Protein AF-0000000069874637 (afdb_homodimer)

Structure (mmCIF, N/CA/C/O backbone):
data_AF-0000000069874637-model_v1
#
loop_
_entity.id
_entity.type
_entity.pdbx_description
1 polymer Lipopolysaccharide-assembly
#
loop_
_atom_site.group_PDB
_atom_site.id
_atom_site.type_symbol
_atom_site.label_atom_id
_atom_site.label_alt_id
_atom_site.label_comp_id
_atom_site.label_asym_id
_atom_site.label_entity_id
_atom_site.label_seq_id
_atom_site.pdbx_PDB_ins_code
_atom_site.Cartn_x
_atom_site.Cartn_y
_atom_site.Cartn_z
_atom_site.occupancy
_atom_site.B_iso_or_equiv
_atom_site.auth_seq_id
_atom_site.auth_comp_id
_atom_site.auth_asym_id
_atom_site.auth_atom_id
_atom_site.pdbx_PDB_model_num
ATOM 1 N N . MET A 1 1 ? -56.188 15.922 -47.812 1 29.31 1 MET A N 1
ATOM 2 C CA . MET A 1 1 ? -54.875 15.312 -47.812 1 29.31 1 MET A CA 1
ATOM 3 C C . MET A 1 1 ? -54 15.867 -46.719 1 29.31 1 MET A C 1
ATOM 5 O O . MET A 1 1 ? -52.844 15.453 -46.531 1 29.31 1 MET A O 1
ATOM 9 N N . ASN A 1 2 ? -54.531 17.016 -46.031 1 29.83 2 ASN A N 1
ATOM 10 C CA . ASN A 1 2 ? -53.75 17.859 -45.156 1 29.83 2 ASN A CA 1
ATOM 11 C C . ASN A 1 2 ? -53.625 17.25 -43.75 1 29.83 2 ASN A C 1
ATOM 13 O O . ASN A 1 2 ? -53.156 17.906 -42.812 1 29.83 2 ASN A O 1
ATOM 17 N N . ARG A 1 3 ? -54.469 16.203 -43.375 1 32.03 3 ARG A N 1
ATOM 18 C CA . ARG A 1 3 ? -54.562 15.695 -42 1 32.03 3 ARG A CA 1
ATOM 19 C C . ARG A 1 3 ? -53.312 14.938 -41.594 1 32.03 3 ARG A C 1
ATOM 21 O O . ARG A 1 3 ? -53.219 14.461 -40.469 1 32.03 3 ARG A O 1
ATOM 28 N N . ILE A 1 4 ? -52.594 14.453 -42.594 1 35.81 4 ILE A N 1
ATOM 29 C CA . ILE A 1 4 ? -51.531 13.508 -42.219 1 35.81 4 ILE A CA 1
ATOM 30 C C . ILE A 1 4 ? -50.375 14.258 -41.562 1 35.81 4 ILE A C 1
ATOM 32 O O . ILE A 1 4 ? -49.406 13.648 -41.156 1 35.81 4 ILE A O 1
ATOM 36 N N . ARG A 1 5 ? -50.375 15.617 -41.625 1 36.94 5 ARG A N 1
ATOM 37 C CA . ARG A 1 5 ? -49.125 16.297 -41.219 1 36.94 5 ARG A CA 1
ATOM 38 C C . ARG A 1 5 ? -48.938 16.25 -39.719 1 36.94 5 ARG A C 1
ATOM 40 O O . ARG A 1 5 ? -47.812 16.406 -39.219 1 36.94 5 ARG A O 1
ATOM 47 N N . ASN A 1 6 ? -50.094 16.203 -38.969 1 37.12 6 ASN A N 1
ATOM 48 C CA . ASN A 1 6 ? -49.875 16.594 -37.562 1 37.12 6 ASN A CA 1
ATOM 49 C C . ASN A 1 6 ? -49.375 15.422 -36.719 1 37.12 6 ASN A C 1
ATOM 51 O O . ASN A 1 6 ? -49.25 15.539 -35.5 1 37.12 6 ASN A O 1
ATOM 55 N N . VAL A 1 7 ? -49.375 14.188 -37.25 1 39.09 7 VAL A N 1
ATOM 56 C CA . VAL A 1 7 ? -49.062 13.07 -36.375 1 39.09 7 VAL A CA 1
ATOM 57 C C . VAL A 1 7 ? -47.562 13.055 -36.062 1 39.09 7 VAL A C 1
ATOM 59 O O . VAL A 1 7 ? -47.094 12.336 -35.188 1 39.09 7 VAL A O 1
ATOM 62 N N . PHE A 1 8 ? -46.688 13.594 -37 1 37.44 8 PHE A N 1
ATOM 63 C CA . PHE A 1 8 ? -45.25 13.336 -36.844 1 37.44 8 PHE A CA 1
ATOM 64 C C . PHE A 1 8 ? -44.688 14.203 -35.719 1 37.44 8 PHE A C 1
ATOM 66 O O . PHE A 1 8 ? -43.531 14.031 -35.312 1 37.44 8 PHE A O 1
ATOM 73 N N . LYS A 1 9 ? -45.312 15.305 -35.312 1 39.88 9 LYS A N 1
ATOM 74 C CA . LYS A 1 9 ? -44.625 16.172 -34.375 1 39.88 9 LYS A CA 1
ATOM 75 C C . LYS A 1 9 ? -44.562 15.539 -32.969 1 39.88 9 LYS A C 1
ATOM 77 O O . LYS A 1 9 ? -43.969 16.109 -32.062 1 39.88 9 LYS A O 1
ATOM 82 N N . LEU A 1 10 ? -45.5 14.602 -32.719 1 39.44 10 LEU A N 1
ATOM 83 C CA . LEU A 1 10 ? -45.562 14.211 -31.328 1 39.44 10 LEU A CA 1
ATOM 84 C C . LEU A 1 10 ? -44.406 13.273 -30.969 1 39.44 10 LEU A C 1
ATOM 86 O O . LEU A 1 10 ? -44.125 13.07 -29.797 1 39.44 10 LEU A O 1
ATOM 90 N N . PHE A 1 11 ? -43.781 12.672 -32.031 1 41.12 11 PHE A N 1
ATOM 91 C CA . PHE A 1 11 ? -42.844 11.625 -31.594 1 41.12 11 PHE A CA 1
ATOM 92 C C . PHE A 1 11 ? -41.5 12.219 -31.188 1 41.12 11 PHE A C 1
ATOM 94 O O . PHE A 1 11 ? -40.562 11.484 -30.969 1 41.12 11 PHE A O 1
ATOM 101 N N . LEU A 1 12 ? -41.344 13.562 -31.281 1 38.41 12 LEU A N 1
ATOM 102 C CA . LEU A 1 12 ? -39.938 13.977 -31.125 1 38.41 12 LEU A CA 1
ATOM 103 C C . LEU A 1 12 ? -39.469 13.789 -29.688 1 38.41 12 LEU A C 1
ATOM 105 O O . LEU A 1 12 ? -38.344 13.406 -29.453 1 38.41 12 LEU A O 1
ATOM 109 N N . PRO A 1 13 ? -40.281 14.102 -28.641 1 40.47 13 PRO A N 1
ATOM 110 C CA . PRO A 1 13 ? -39.531 14.414 -27.422 1 40.47 13 PRO A CA 1
ATOM 111 C C . PRO A 1 13 ? -38.969 13.18 -26.75 1 40.47 13 PRO A C 1
ATOM 113 O O . PRO A 1 13 ? -38.281 13.289 -25.719 1 40.47 13 PRO A O 1
ATOM 116 N N . VAL A 1 14 ? -39.406 11.945 -27.109 1 39.94 14 VAL A N 1
ATOM 117 C CA . VAL A 1 14 ? -39.094 10.93 -26.125 1 39.94 14 VAL A CA 1
ATOM 118 C C . VAL A 1 14 ? -37.594 10.57 -26.234 1 39.94 14 VAL A C 1
ATOM 120 O O . VAL A 1 14 ? -37.062 9.914 -25.344 1 39.94 14 VAL A O 1
ATOM 123 N N . PHE A 1 15 ? -36.969 10.82 -27.375 1 39.25 15 PHE A N 1
ATOM 124 C CA . PHE A 1 15 ? -35.656 10.25 -27.5 1 39.25 15 PHE A CA 1
ATOM 125 C C . PHE A 1 15 ? -34.656 10.953 -26.562 1 39.25 15 PHE A C 1
ATOM 127 O O . PHE A 1 15 ? -33.5 10.562 -26.484 1 39.25 15 PHE A O 1
ATOM 134 N N . CYS A 1 16 ? -34.969 12.18 -26.25 1 36.22 16 CYS A N 1
ATOM 135 C CA . CYS A 1 16 ? -33.875 12.836 -25.531 1 36.22 16 CYS A CA 1
ATOM 136 C C . CYS A 1 16 ? -33.594 12.133 -24.203 1 36.22 16 CYS A C 1
ATOM 138 O O . CYS A 1 16 ? -32.75 12.578 -23.422 1 36.22 16 CYS A O 1
ATOM 140 N N . LEU A 1 17 ? -34.5 11.312 -23.766 1 34.88 17 LEU A N 1
ATOM 141 C CA . LEU A 1 17 ? -34.25 10.977 -22.359 1 34.88 17 LEU A CA 1
ATOM 142 C C . LEU A 1 17 ? -33.094 10.023 -22.219 1 34.88 17 LEU A C 1
ATOM 144 O O . LEU A 1 17 ? -32.688 9.68 -21.094 1 34.88 17 LEU A O 1
ATOM 148 N N . LEU A 1 18 ? -32.938 9.141 -23.234 1 33.12 18 LEU A N 1
ATOM 149 C CA . LEU A 1 18 ? -32.062 8.086 -22.766 1 33.12 18 LEU A CA 1
ATOM 150 C C . LEU A 1 18 ? -30.609 8.578 -22.719 1 33.12 18 LEU A C 1
ATOM 152 O O . LEU A 1 18 ? -29.703 7.902 -23.203 1 33.12 18 LEU A O 1
ATOM 156 N N . ALA A 1 19 ? -30.328 9.836 -23.062 1 33.84 19 ALA A N 1
ATOM 157 C CA . ALA A 1 19 ? -28.922 10.094 -22.734 1 33.84 19 ALA A CA 1
ATOM 158 C C . ALA A 1 19 ? -28.594 9.656 -21.312 1 33.84 19 ALA A C 1
ATOM 160 O O . ALA A 1 19 ? -28.766 10.422 -20.359 1 33.84 19 ALA A O 1
ATOM 161 N N . GLY A 1 20 ? -29.188 8.578 -20.906 1 32.09 20 GLY A N 1
ATOM 162 C CA . GLY A 1 20 ? -28.594 8.094 -19.672 1 32.09 20 GLY A CA 1
ATOM 163 C C . GLY A 1 20 ? -27.078 8.117 -19.672 1 32.09 20 GLY A C 1
ATOM 164 O O . GLY A 1 20 ? -26.453 7.441 -20.5 1 32.09 20 GLY A O 1
ATOM 165 N N . SER A 1 21 ? -26.469 9.32 -19.484 1 29.38 21 SER A N 1
ATOM 166 C CA . SER A 1 21 ? -25.078 9.492 -19.109 1 29.38 21 SER A CA 1
ATOM 167 C C . SER A 1 21 ? -24.594 8.359 -18.203 1 29.38 21 SER A C 1
ATOM 169 O O . SER A 1 21 ? -25.156 8.125 -17.141 1 29.38 21 SER A O 1
ATOM 171 N N . CYS A 1 22 ? -24.406 7.184 -18.75 1 31.14 22 CYS A N 1
ATOM 172 C CA . CYS A 1 22 ? -23.516 6.312 -17.984 1 31.14 22 CYS A CA 1
ATOM 173 C C . CYS A 1 22 ? -22.438 7.121 -17.281 1 31.14 22 CYS A C 1
ATOM 175 O O . CYS A 1 22 ? -21.5 7.602 -17.922 1 31.14 22 CYS A O 1
ATOM 177 N N . GLY A 1 23 ? -22.672 8.273 -16.641 1 28.42 23 GLY A N 1
ATOM 178 C CA . GLY A 1 23 ? -21.688 8.828 -15.734 1 28.42 23 GLY A CA 1
ATOM 179 C C . GLY A 1 23 ? -20.922 7.773 -14.945 1 28.42 23 GLY A C 1
ATOM 180 O O . GLY A 1 23 ? -21.469 7.184 -14.016 1 28.42 23 GLY A O 1
ATOM 181 N N . TYR A 1 24 ? -20.375 6.805 -15.594 1 27 24 TYR A N 1
ATOM 182 C CA . TYR A 1 24 ? -19.359 5.996 -14.93 1 27 24 TYR A CA 1
ATOM 183 C C . TYR A 1 24 ? -18.594 6.82 -13.906 1 27 24 TYR A C 1
ATOM 185 O O . TYR A 1 24 ? -17.828 7.723 -14.266 1 27 24 TYR A O 1
ATOM 193 N N . GLN A 1 25 ? -19.172 7.34 -12.898 1 30.19 25 GLN A N 1
ATOM 194 C CA . GLN A 1 2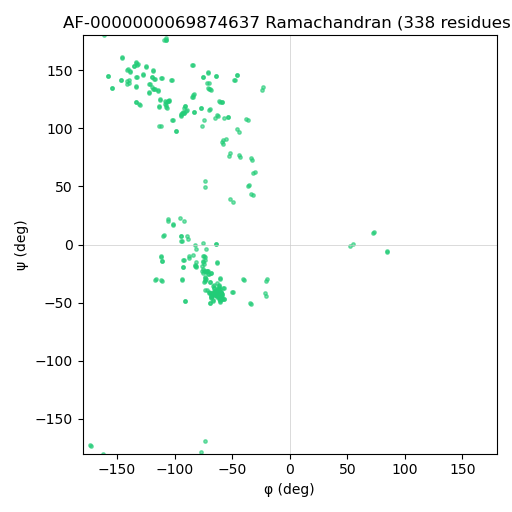5 ? -18.438 8.047 -11.859 1 30.19 25 GLN A CA 1
ATOM 195 C C . GLN A 1 25 ? -17.297 7.195 -11.312 1 30.19 25 GLN A C 1
ATOM 197 O O . GLN A 1 25 ? -17.516 6.105 -10.789 1 30.19 25 GLN A O 1
ATOM 202 N N . LEU A 1 26 ? -16.188 7.008 -11.938 1 33.53 26 LEU A N 1
ATOM 203 C CA . LEU A 1 26 ? -14.906 6.547 -11.43 1 33.53 26 LEU A CA 1
ATOM 204 C C . LEU A 1 26 ? -14.82 6.742 -9.922 1 33.53 26 LEU A C 1
ATOM 206 O O . LEU A 1 26 ? -13.82 6.379 -9.297 1 33.53 26 LEU A O 1
ATOM 210 N N . GLY A 1 27 ? -15.484 7.742 -9.25 1 37.56 27 GLY A N 1
ATOM 211 C CA . GLY A 1 27 ? -15.25 8.266 -7.914 1 37.56 27 GLY A CA 1
ATOM 212 C C . GLY A 1 27 ? -15.758 7.344 -6.82 1 37.56 27 GLY A C 1
ATOM 213 O O . GLY A 1 27 ? -16.75 6.633 -7.008 1 37.56 27 GLY A O 1
ATOM 214 N N . GLY A 1 28 ? -14.828 6.555 -6.129 1 47.66 28 GLY A N 1
ATOM 215 C CA . GLY A 1 28 ? -15.266 6.004 -4.855 1 47.66 28 GLY A CA 1
ATOM 216 C C . GLY A 1 28 ? -16.391 6.793 -4.219 1 47.66 28 GLY A C 1
ATOM 217 O O . GLY A 1 28 ? -16.688 7.91 -4.645 1 47.66 28 GLY A O 1
ATOM 218 N N . THR A 1 29 ? -17.328 6.078 -3.748 1 58.56 29 THR A N 1
ATOM 219 C CA . THR A 1 29 ? -18.391 6.785 -3.023 1 58.56 29 THR A CA 1
ATOM 220 C C . THR A 1 29 ? -17.797 7.555 -1.842 1 58.56 29 THR A C 1
ATOM 222 O O . THR A 1 29 ? -17.359 6.953 -0.858 1 58.56 29 THR A O 1
ATOM 225 N N . LYS A 1 30 ? -17.406 8.805 -2.188 1 67.62 30 LYS A N 1
ATOM 226 C CA . LYS A 1 30 ? -16.953 9.734 -1.157 1 67.62 30 LYS A CA 1
ATOM 227 C C . LYS A 1 30 ? -17.922 9.75 0.029 1 67.62 30 LYS A C 1
ATOM 229 O O . LYS A 1 30 ? -19.109 9.5 -0.129 1 67.62 30 LYS A O 1
ATOM 234 N N . PRO A 1 31 ? -17.312 9.844 1.206 1 74.19 31 PRO A N 1
ATOM 235 C CA . PRO A 1 31 ? -18.203 10.219 2.297 1 74.19 31 PRO A CA 1
ATOM 236 C C . PRO A 1 31 ? -19.125 11.383 1.93 1 74.19 31 PRO A C 1
ATOM 238 O O . PRO A 1 31 ? -18.734 12.242 1.131 1 74.19 31 PRO A O 1
ATOM 241 N N . PRO A 1 32 ? -20.328 11.32 2.48 1 77.44 32 PRO A N 1
ATOM 242 C CA . PRO A 1 32 ? -21.328 12.312 2.096 1 77.44 32 PRO A CA 1
ATOM 243 C C . PRO A 1 32 ? -20.812 13.75 2.17 1 77.44 32 PRO A C 1
ATOM 245 O O . PRO A 1 32 ? -21.062 14.547 1.268 1 77.44 32 PRO A O 1
ATOM 248 N N . LYS A 1 33 ? -20.031 14.133 3.205 1 86.19 33 LYS A N 1
ATOM 249 C CA . LYS A 1 33 ? -19.578 15.508 3.369 1 86.19 33 LYS A CA 1
ATOM 250 C C . LYS A 1 33 ? -18.484 15.844 2.373 1 86.19 33 LYS A C 1
ATOM 252 O O . LYS A 1 33 ? -18.125 17.016 2.193 1 86.19 33 LYS A O 1
ATOM 257 N N . LEU A 1 34 ? -18.016 14.789 1.695 1 89.69 34 LEU A N 1
ATOM 258 C CA . LEU A 1 34 ? -16.906 15.008 0.767 1 89.69 34 LEU A CA 1
ATOM 259 C C . LEU A 1 34 ? -17.375 14.859 -0.677 1 89.69 34 LEU A C 1
ATOM 261 O O . LEU A 1 34 ? -16.562 14.938 -1.605 1 89.69 34 LEU A O 1
ATOM 265 N N . GLU A 1 35 ? -18.625 14.719 -0.857 1 85.75 35 GLU A N 1
ATOM 266 C CA . GLU A 1 35 ? -19.203 14.359 -2.148 1 85.75 35 GLU A CA 1
ATOM 267 C C . GLU A 1 35 ? -18.891 15.406 -3.209 1 85.75 35 GLU A C 1
ATOM 269 O O . GLU A 1 35 ? -18.625 15.078 -4.363 1 85.75 35 GLU A O 1
ATOM 274 N N . LEU A 1 36 ? -18.844 16.656 -2.807 1 87.25 36 LEU A N 1
ATOM 275 C CA . LEU A 1 36 ? -18.703 17.734 -3.785 1 87.25 36 LEU A CA 1
ATOM 276 C C . LEU A 1 36 ? -17.234 18.078 -4.016 1 87.25 36 LEU A C 1
ATOM 278 O O . LEU A 1 36 ? -16.906 18.781 -4.969 1 87.25 36 LEU A O 1
ATOM 282 N N . ALA A 1 37 ? -16.375 17.625 -3.193 1 92.81 37 ALA A N 1
ATOM 283 C CA . ALA A 1 37 ? -14.961 17.969 -3.299 1 92.81 37 ALA A CA 1
ATOM 284 C C . ALA A 1 37 ? -14.32 17.312 -4.516 1 92.81 37 ALA A C 1
ATOM 286 O O . ALA A 1 37 ? -14.555 16.141 -4.789 1 92.81 37 ALA A O 1
ATOM 287 N N . GLN A 1 38 ? -13.523 18.156 -5.27 1 92.12 38 GLN A N 1
ATOM 288 C CA . GLN A 1 38 ? -12.852 17.641 -6.453 1 92.12 38 GLN A CA 1
ATOM 289 C C . GLN A 1 38 ? -11.336 17.703 -6.297 1 92.12 38 GLN A C 1
ATOM 291 O O . GLN A 1 38 ? -10.602 16.938 -6.918 1 92.12 38 GLN A O 1
ATOM 296 N N . THR A 1 39 ? -10.922 18.719 -5.508 1 94.94 39 THR A N 1
ATOM 297 C CA . THR A 1 39 ? -9.492 18.922 -5.344 1 94.94 39 THR A CA 1
ATOM 298 C C . THR A 1 39 ? -9.086 18.781 -3.877 1 94.94 39 THR A C 1
ATOM 300 O O . THR A 1 39 ? -9.859 19.141 -2.984 1 94.94 39 THR A O 1
ATOM 303 N N . VAL A 1 40 ? -7.91 18.219 -3.678 1 95.94 40 VAL A N 1
ATOM 304 C CA . VAL A 1 40 ? -7.449 18 -2.312 1 95.94 40 VAL A CA 1
ATOM 305 C C . VAL A 1 40 ? -6 18.453 -2.174 1 95.94 40 VAL A C 1
ATOM 307 O O . VAL A 1 40 ? -5.191 18.25 -3.084 1 95.94 40 VAL A O 1
ATOM 310 N N . LYS A 1 41 ? -5.723 19.156 -1.098 1 96.12 41 LYS A N 1
ATOM 311 C CA . LYS A 1 41 ? -4.355 19.438 -0.666 1 96.12 41 LYS A CA 1
ATOM 312 C C . LYS A 1 41 ? -3.979 18.594 0.548 1 96.12 41 LYS A C 1
ATOM 314 O O . LYS A 1 41 ? -4.711 18.547 1.538 1 96.12 41 LYS A O 1
ATOM 319 N N . VAL A 1 42 ? -2.951 17.875 0.421 1 96.31 42 VAL A N 1
ATOM 320 C CA . VAL A 1 42 ? -2.42 17.156 1.568 1 96.31 42 VAL A CA 1
ATOM 321 C C . VAL A 1 42 ? -1.367 18 2.277 1 96.31 42 VAL A C 1
ATOM 323 O O . VAL A 1 42 ? -0.3 18.266 1.722 1 96.31 42 VAL A O 1
ATOM 326 N N . CYS A 1 43 ? -1.679 18.406 3.492 1 95.75 43 CYS A N 1
ATOM 327 C CA . CYS A 1 43 ? -0.741 19.219 4.258 1 95.75 43 CYS A CA 1
ATOM 328 C C . CYS A 1 43 ? 0.274 18.344 4.984 1 95.75 43 CYS A C 1
ATOM 330 O O . CYS A 1 43 ? 0.015 17.172 5.238 1 95.75 43 CYS A O 1
ATOM 332 N N . LEU A 1 44 ? 1.43 18.984 5.223 1 94.12 44 LEU A N 1
ATOM 333 C CA . LEU A 1 44 ? 2.438 18.266 6 1 94.12 44 LEU A CA 1
ATOM 334 C C . LEU A 1 44 ? 1.89 17.875 7.367 1 94.12 44 LEU A C 1
ATOM 336 O O . LEU A 1 44 ? 1.409 18.719 8.117 1 94.12 44 LEU A O 1
ATOM 340 N N . PHE A 1 45 ? 1.934 16.562 7.625 1 96.12 45 PHE A N 1
ATOM 341 C CA . PHE A 1 45 ? 1.525 16.094 8.945 1 96.12 45 PHE A CA 1
ATOM 342 C C . PHE A 1 45 ? 2.457 16.625 10.023 1 96.12 45 PHE A C 1
ATOM 344 O O . PHE A 1 45 ? 3.656 16.797 9.789 1 96.12 45 PHE A O 1
ATOM 351 N N . ALA A 1 46 ? 1.866 16.891 11.164 1 96.31 46 ALA A N 1
ATOM 352 C CA . ALA A 1 46 ? 2.721 17.156 12.312 1 96.31 46 ALA A CA 1
ATOM 353 C C . ALA A 1 46 ? 3.424 15.891 12.789 1 96.31 46 ALA A C 1
ATOM 355 O O . ALA A 1 46 ? 2.885 14.797 12.656 1 96.31 46 ALA A O 1
ATOM 356 N N . ASN A 1 47 ? 4.645 16.062 13.312 1 92.25 47 ASN A N 1
ATOM 357 C CA . ASN A 1 47 ? 5.414 14.914 13.789 1 92.25 47 ASN A CA 1
ATOM 358 C C . ASN A 1 47 ? 5.574 14.938 15.312 1 92.25 47 ASN A C 1
ATOM 360 O O . ASN A 1 47 ? 6.41 15.672 15.844 1 92.25 47 ASN A O 1
ATOM 364 N N . ASN A 1 48 ? 4.812 14.164 15.969 1 89.38 48 ASN A N 1
ATOM 365 C CA . ASN A 1 48 ? 4.93 14.047 17.422 1 89.38 48 ASN A CA 1
ATOM 366 C C . ASN A 1 48 ? 5.59 12.734 17.828 1 89.38 48 ASN A C 1
ATOM 368 O O . ASN A 1 48 ? 5.332 12.219 18.922 1 89.38 48 ASN A O 1
ATOM 372 N N . SER A 1 49 ? 6.316 12.172 16.906 1 83.81 49 SER A N 1
ATOM 373 C CA . SER A 1 49 ? 7.09 10.961 17.172 1 83.81 49 SER A CA 1
ATOM 374 C C . SER A 1 49 ? 8.586 11.258 17.203 1 83.81 49 SER A C 1
ATOM 376 O O . SER A 1 49 ? 9 12.391 16.938 1 83.81 49 SER A O 1
ATOM 378 N N . LEU A 1 50 ? 9.43 10.234 17.516 1 79.5 50 LEU A N 1
ATOM 379 C CA . LEU A 1 50 ? 10.883 10.406 17.594 1 79.5 50 LEU A CA 1
ATOM 380 C C . LEU A 1 50 ? 11.539 10.031 16.281 1 79.5 50 LEU A C 1
ATOM 382 O O . LEU A 1 50 ? 12.773 10.031 16.172 1 79.5 50 LEU A O 1
ATOM 386 N N . GLU A 1 51 ? 10.742 9.766 15.273 1 78.25 51 GLU A N 1
ATOM 387 C CA . GLU A 1 51 ? 11.258 9.453 13.945 1 78.25 51 GLU A CA 1
ATOM 388 C C . GLU A 1 51 ? 11.156 10.656 13.016 1 78.25 51 GLU A C 1
ATOM 390 O O . GLU A 1 51 ? 10.07 10.992 12.539 1 78.25 51 GLU A O 1
ATOM 395 N N . PRO A 1 52 ? 12.258 11.266 12.719 1 79.69 52 PRO A N 1
ATOM 396 C CA . PRO A 1 52 ? 12.234 12.57 12.047 1 79.69 52 PRO A CA 1
ATOM 397 C C . PRO A 1 52 ? 11.547 12.523 10.68 1 79.69 52 PRO A C 1
ATOM 399 O O . PRO A 1 52 ? 10.906 13.492 10.273 1 79.69 52 PRO A O 1
ATOM 402 N N . ARG A 1 53 ? 11.617 11.359 10.039 1 76.81 53 ARG A N 1
ATOM 403 C CA . ARG A 1 53 ? 11.125 11.305 8.664 1 76.81 53 ARG A CA 1
ATOM 404 C C . ARG A 1 53 ? 9.672 10.836 8.625 1 76.81 53 ARG A C 1
ATOM 406 O O . ARG A 1 53 ? 9.055 10.789 7.555 1 76.81 53 ARG A O 1
ATOM 413 N N . ALA A 1 54 ? 9.055 10.617 9.75 1 85.38 54 ALA A N 1
ATOM 414 C CA . ALA A 1 54 ? 7.742 9.977 9.797 1 85.38 54 ALA A CA 1
ATOM 415 C C . ALA A 1 54 ? 6.684 10.859 9.141 1 85.38 54 ALA A C 1
ATOM 417 O O . ALA A 1 54 ? 5.91 10.391 8.305 1 85.38 54 ALA A O 1
ATOM 418 N N . ALA A 1 55 ? 6.785 12.141 9.438 1 90.75 55 ALA A N 1
ATOM 419 C CA . ALA A 1 55 ? 5.77 13.062 8.938 1 90.75 55 ALA A CA 1
ATOM 420 C C . ALA A 1 55 ? 5.867 13.211 7.418 1 90.75 55 ALA A C 1
ATOM 422 O O . ALA A 1 55 ? 4.852 13.164 6.719 1 90.75 55 ALA A O 1
ATOM 423 N N . THR A 1 56 ? 7.074 13.383 6.953 1 88.12 56 THR A N 1
ATOM 424 C CA . THR A 1 56 ? 7.266 13.562 5.52 1 88.12 56 THR A CA 1
ATOM 425 C C . THR A 1 56 ? 6.887 12.297 4.758 1 88.12 56 THR A C 1
ATOM 427 O O . THR A 1 56 ? 6.258 12.367 3.703 1 88.12 56 THR A O 1
ATOM 430 N N . LEU A 1 57 ? 7.141 11.148 5.332 1 82.88 57 LEU A N 1
ATOM 431 C CA . LEU A 1 57 ? 6.836 9.875 4.684 1 82.88 57 LEU A CA 1
ATOM 432 C C . LEU A 1 57 ? 5.332 9.648 4.613 1 82.88 57 LEU A C 1
ATOM 434 O O . LEU A 1 57 ? 4.809 9.242 3.572 1 82.88 57 LEU A O 1
ATOM 438 N N . VAL A 1 58 ? 4.625 9.969 5.688 1 90.62 58 VAL A N 1
ATOM 439 C CA . VAL A 1 58 ? 3.176 9.789 5.719 1 90.62 58 VAL A CA 1
ATOM 440 C C . VAL A 1 58 ? 2.514 10.766 4.746 1 90.62 58 VAL A C 1
ATOM 442 O O . VAL A 1 58 ? 1.641 10.375 3.967 1 90.62 58 VAL A O 1
ATOM 445 N N . THR A 1 59 ? 2.973 12.016 4.762 1 92.81 59 THR A N 1
ATOM 446 C CA . THR A 1 59 ? 2.41 13.047 3.891 1 92.81 59 THR A CA 1
ATOM 447 C C . THR A 1 59 ? 2.588 12.664 2.422 1 92.81 59 THR A C 1
ATOM 449 O O . THR A 1 59 ? 1.633 12.711 1.645 1 92.81 59 THR A O 1
ATOM 452 N N . GLY A 1 60 ? 3.84 12.297 2.117 1 87.88 60 GLY A N 1
ATOM 453 C CA . GLY A 1 60 ? 4.129 11.906 0.745 1 87.88 60 GLY A CA 1
ATOM 454 C C . GLY A 1 60 ? 3.357 10.68 0.296 1 87.88 60 GLY A C 1
ATOM 455 O O . GLY A 1 60 ? 2.842 10.641 -0.823 1 87.88 60 GLY A O 1
ATOM 456 N N . ALA A 1 61 ? 3.27 9.695 1.161 1 85.19 61 ALA A N 1
ATOM 457 C CA . ALA A 1 61 ? 2.555 8.461 0.834 1 85.19 61 ALA A CA 1
ATOM 458 C C . ALA A 1 61 ? 1.068 8.734 0.615 1 85.19 61 ALA A C 1
ATOM 460 O O . ALA A 1 61 ? 0.457 8.172 -0.297 1 85.19 61 ALA A O 1
ATOM 461 N N . LEU A 1 62 ? 0.478 9.586 1.413 1 92.12 62 LEU A N 1
ATOM 462 C CA . LEU A 1 62 ? -0.941 9.891 1.273 1 92.12 62 LEU A CA 1
ATOM 463 C C . LEU A 1 62 ? -1.206 10.656 -0.02 1 92.12 62 LEU A C 1
ATOM 465 O O . LEU A 1 62 ? -2.168 10.359 -0.733 1 92.12 62 LEU A O 1
ATOM 469 N N . ALA A 1 63 ? -0.385 11.609 -0.301 1 90.31 63 ALA A N 1
ATOM 470 C CA . ALA A 1 63 ? -0.52 12.328 -1.564 1 90.31 63 ALA A CA 1
ATOM 471 C C . ALA A 1 63 ? -0.446 11.375 -2.75 1 90.31 63 ALA A C 1
ATOM 473 O O . ALA A 1 63 ? -1.273 11.438 -3.662 1 90.31 63 ALA A O 1
ATOM 474 N N . ASP A 1 64 ? 0.542 10.516 -2.682 1 83.12 64 ASP A N 1
ATOM 475 C CA . ASP A 1 64 ? 0.729 9.547 -3.752 1 83.12 64 ASP A CA 1
ATOM 476 C C . ASP A 1 64 ? -0.5 8.648 -3.9 1 83.12 64 ASP A C 1
ATOM 478 O O . ASP A 1 64 ? -0.944 8.375 -5.016 1 83.12 64 ASP A O 1
ATOM 482 N N . GLU A 1 65 ? -1.027 8.141 -2.781 1 84.56 65 GLU A N 1
ATOM 483 C CA . GLU A 1 65 ? -2.18 7.242 -2.799 1 84.56 65 GLU A CA 1
ATOM 484 C C . GLU A 1 65 ? -3.418 7.945 -3.35 1 84.56 65 GLU A C 1
ATOM 486 O O . GLU A 1 65 ? -4.176 7.359 -4.129 1 84.56 65 GLU A O 1
ATOM 491 N N . LEU A 1 66 ? -3.656 9.141 -2.969 1 88.44 66 LEU A N 1
ATOM 492 C CA . LEU A 1 66 ? -4.805 9.898 -3.457 1 88.44 66 LEU A CA 1
ATOM 493 C C . LEU A 1 66 ? -4.676 10.18 -4.949 1 88.44 66 LEU A C 1
ATOM 495 O O . LEU A 1 66 ? -5.668 10.133 -5.684 1 88.44 66 LEU A O 1
ATOM 499 N N . GLN A 1 67 ? -3.455 10.508 -5.297 1 84.69 67 GLN A N 1
ATOM 500 C CA . GLN A 1 67 ? -3.203 10.711 -6.719 1 84.69 67 GLN A CA 1
ATOM 501 C C . GLN A 1 67 ? -3.471 9.438 -7.516 1 84.69 67 GLN A C 1
ATOM 503 O O . GLN A 1 67 ? -4.082 9.484 -8.586 1 84.69 67 GLN A O 1
ATOM 508 N N . ARG A 1 68 ? -2.99 8.391 -6.996 1 76.81 68 ARG A N 1
ATOM 509 C CA . ARG A 1 68 ? -3.168 7.105 -7.66 1 76.81 68 ARG A CA 1
ATOM 510 C C . ARG A 1 68 ? -4.645 6.727 -7.738 1 76.81 68 ARG A C 1
ATOM 512 O O . ARG A 1 68 ? -5.098 6.18 -8.742 1 76.81 68 ARG A O 1
ATOM 519 N N . ASP A 1 69 ? -5.344 6.938 -6.645 1 75.69 69 ASP A N 1
ATOM 520 C CA . ASP A 1 69 ? -6.773 6.652 -6.586 1 75.69 69 ASP A CA 1
ATOM 521 C C . ASP A 1 69 ? -7.539 7.461 -7.629 1 75.69 69 ASP A C 1
ATOM 523 O O . ASP A 1 69 ? -8.5 6.969 -8.219 1 75.69 69 ASP A O 1
ATOM 527 N N . GLY A 1 70 ? -7.203 8.711 -7.801 1 81.81 70 GLY A N 1
ATOM 528 C CA . GLY A 1 70 ? -7.734 9.547 -8.867 1 81.81 70 GLY A CA 1
ATOM 529 C C . GLY A 1 70 ? -9.062 10.188 -8.516 1 81.81 70 GLY A C 1
ATOM 530 O O . GLY A 1 70 ? -9.633 10.938 -9.312 1 81.81 70 GLY A O 1
ATOM 531 N N . THR A 1 71 ? -9.656 9.852 -7.391 1 83.06 71 THR A N 1
ATOM 532 C CA . THR A 1 71 ? -10.922 10.445 -6.973 1 83.06 71 THR A CA 1
ATOM 533 C C . THR A 1 71 ? -10.781 11.953 -6.793 1 83.06 71 THR A C 1
ATOM 535 O O . THR A 1 71 ? -11.711 12.711 -7.098 1 83.06 71 THR A O 1
ATOM 538 N N . TYR A 1 72 ? -9.602 12.336 -6.309 1 89.25 72 TYR A N 1
ATOM 539 C CA . TYR A 1 72 ? -9.289 13.742 -6.109 1 89.25 72 TYR A CA 1
ATOM 540 C C . TYR A 1 72 ? -8.117 14.172 -6.977 1 89.25 72 TYR A C 1
ATOM 542 O O . TYR A 1 72 ? -7.184 13.391 -7.195 1 89.25 72 TYR A O 1
ATOM 550 N N . ARG A 1 73 ? -8.25 15.422 -7.477 1 90.44 73 ARG A N 1
ATOM 551 C CA . ARG A 1 73 ? -7.062 16.031 -8.062 1 90.44 73 ARG A CA 1
ATOM 552 C C . ARG A 1 73 ? -6.203 16.703 -6.988 1 90.44 73 ARG A C 1
ATOM 554 O O . ARG A 1 73 ? -6.711 17.469 -6.172 1 90.44 73 ARG A O 1
ATOM 561 N N . LEU A 1 74 ? -4.973 16.328 -6.977 1 90.25 74 LEU A N 1
ATOM 562 C CA . LEU A 1 74 ? -4.078 16.953 -5.996 1 90.25 74 LEU A CA 1
ATOM 563 C C . LEU A 1 74 ? -3.836 18.422 -6.328 1 90.25 74 LEU A C 1
ATOM 565 O O . LEU A 1 74 ? -3.637 18.766 -7.492 1 90.25 74 LEU A O 1
ATOM 569 N N . SER A 1 75 ? -3.949 19.234 -5.316 1 89.31 75 SER A N 1
ATOM 570 C CA . SER A 1 75 ? -3.684 20.656 -5.477 1 89.31 75 SER A CA 1
ATOM 571 C C . SER A 1 75 ? -2.586 21.125 -4.523 1 89.31 75 SER A C 1
ATOM 573 O O . SER A 1 75 ? -2.479 20.625 -3.402 1 89.31 75 SER A O 1
ATOM 575 N N . SER A 1 76 ? -1.6 21.828 -5.008 1 77.38 76 SER A N 1
ATOM 576 C CA . SER A 1 76 ? -0.546 22.375 -4.16 1 77.38 76 SER A CA 1
ATOM 577 C C . SER A 1 76 ? -0.935 23.75 -3.619 1 77.38 76 SER A C 1
ATOM 579 O O . SER A 1 76 ? -0.271 24.281 -2.727 1 77.38 76 SER A O 1
ATOM 581 N N . GLY A 1 77 ? -1.994 24.266 -4.152 1 72.44 77 GLY A N 1
ATOM 582 C CA . GLY A 1 77 ? -2.279 25.656 -3.83 1 72.44 77 GLY A CA 1
ATOM 583 C C . GLY A 1 77 ? -3.453 25.812 -2.883 1 72.44 77 GLY A C 1
ATOM 584 O O . GLY A 1 77 ? -3.941 24.844 -2.314 1 72.44 77 GLY A O 1
ATOM 585 N N . ALA A 1 78 ? -3.686 27.062 -2.512 1 74.56 78 ALA A N 1
ATOM 586 C CA . ALA A 1 78 ? -4.781 27.5 -1.652 1 74.56 78 ALA A CA 1
ATOM 587 C C . ALA A 1 78 ? -6.133 27.25 -2.307 1 74.56 78 ALA A C 1
ATOM 589 O O . ALA A 1 78 ? -7.176 27.344 -1.655 1 74.56 78 ALA A O 1
ATOM 590 N N . ASP A 1 79 ? -6.09 26.688 -3.488 1 84.25 79 ASP A N 1
ATOM 591 C CA . ASP A 1 79 ? -7.344 26.594 -4.23 1 84.25 79 ASP A CA 1
ATOM 592 C C . ASP A 1 79 ? -7.93 25.188 -4.145 1 84.25 79 ASP A C 1
ATOM 594 O O . ASP A 1 79 ? -8.852 24.844 -4.891 1 84.25 79 ASP A O 1
ATOM 598 N N . ALA A 1 80 ? -7.496 24.406 -3.205 1 93.69 80 ALA A N 1
ATOM 599 C CA . ALA A 1 80 ? -8.078 23.078 -3.041 1 93.69 80 ALA A CA 1
ATOM 600 C C . ALA A 1 80 ? -9.453 23.156 -2.391 1 93.69 80 ALA A C 1
ATOM 602 O O . ALA A 1 80 ? -9.719 24.047 -1.584 1 93.69 80 ALA A O 1
ATOM 603 N N . ASP A 1 81 ? -10.359 22.281 -2.809 1 95.31 81 ASP A N 1
ATOM 604 C CA . ASP A 1 81 ? -11.664 22.172 -2.164 1 95.31 81 ASP A CA 1
ATOM 605 C C . ASP A 1 81 ? -11.531 21.734 -0.709 1 95.31 81 ASP A C 1
ATOM 607 O O . ASP A 1 81 ? -12.203 22.266 0.174 1 95.31 81 ASP A O 1
ATOM 611 N N . ILE A 1 82 ? -10.68 20.734 -0.506 1 95.94 82 ILE A N 1
ATOM 612 C CA . ILE A 1 82 ? -10.484 20.203 0.835 1 95.94 82 ILE A CA 1
ATOM 613 C C . ILE A 1 82 ? -8.984 20.078 1.126 1 95.94 82 ILE A C 1
ATOM 615 O O . ILE A 1 82 ? -8.172 20 0.202 1 95.94 82 ILE A O 1
ATOM 619 N N . ARG A 1 83 ? -8.695 20.125 2.439 1 97.06 83 ARG A N 1
ATOM 620 C CA . ARG A 1 83 ? -7.348 19.875 2.949 1 97.06 83 ARG A CA 1
ATOM 621 C C . ARG A 1 83 ? -7.332 18.703 3.926 1 97.06 83 ARG A C 1
ATOM 623 O O . ARG A 1 83 ? -8.234 18.562 4.75 1 97.06 83 ARG A O 1
ATOM 630 N N . VAL A 1 84 ? -6.336 17.922 3.779 1 97.12 84 VAL A N 1
ATOM 631 C CA . VAL A 1 84 ? -6.105 16.875 4.758 1 97.12 84 VAL A CA 1
ATOM 632 C C . VAL A 1 84 ? -4.934 17.25 5.664 1 97.12 84 VAL A C 1
ATOM 634 O O . VAL A 1 84 ? -3.848 17.578 5.18 1 97.12 84 VAL A O 1
ATOM 637 N N . GLU A 1 85 ? -5.207 17.266 6.941 1 97.5 85 GLU A N 1
ATOM 638 C CA . GLU A 1 85 ? -4.223 17.562 7.977 1 97.5 85 GLU A CA 1
ATOM 639 C C . GLU A 1 85 ? -4.156 16.438 9.008 1 97.5 85 GLU A C 1
ATOM 641 O O . GLU A 1 85 ? -5.125 15.695 9.188 1 97.5 85 GLU A O 1
ATOM 646 N N . GLY A 1 86 ? -2.957 16.359 9.602 1 97.69 86 GLY A N 1
ATOM 647 C CA . GLY A 1 86 ? -2.881 15.289 10.594 1 97.69 86 GLY A CA 1
ATOM 648 C C . GLY A 1 86 ? -1.586 15.297 11.383 1 97.69 86 GLY A C 1
ATOM 649 O O . GLY A 1 86 ? -0.819 16.266 11.312 1 97.69 86 GLY A O 1
ATOM 650 N N . GLU A 1 87 ? -1.438 14.297 12.148 1 96.69 87 GLU A N 1
ATOM 651 C CA . GLU A 1 87 ? -0.231 14.148 12.961 1 96.69 87 GLU A CA 1
ATOM 652 C C . GLU A 1 87 ? 0.141 12.68 13.133 1 96.69 87 GLU A C 1
ATOM 654 O O . GLU A 1 87 ? -0.736 11.82 13.242 1 96.69 87 GLU A O 1
ATOM 659 N N . VAL A 1 88 ? 1.401 12.492 13.094 1 95.44 88 VAL A N 1
ATOM 660 C CA . VAL A 1 88 ? 1.955 11.234 13.578 1 95.44 88 VAL A CA 1
ATOM 661 C C . VAL A 1 88 ? 2.113 11.281 15.094 1 95.44 88 VAL A C 1
ATOM 663 O O . VAL A 1 88 ? 2.98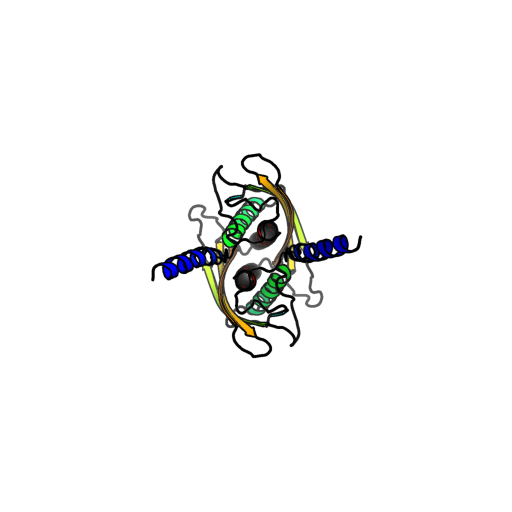6 11.984 15.609 1 95.44 88 VAL A O 1
ATOM 666 N N . TYR A 1 89 ? 1.33 10.438 15.75 1 93.44 89 TYR A N 1
ATOM 667 C CA . TYR A 1 89 ? 1.357 10.656 17.188 1 93.44 89 TYR A CA 1
ATOM 668 C C . TYR A 1 89 ? 2.049 9.508 17.906 1 93.44 89 TYR A C 1
ATOM 670 O O . TYR A 1 89 ? 2.404 9.617 19.078 1 93.44 89 TYR A O 1
ATOM 678 N N . SER A 1 90 ? 2.264 8.352 17.188 1 88.81 90 SER A N 1
ATOM 679 C CA . SER A 1 90 ? 2.959 7.262 17.859 1 88.81 90 SER A CA 1
ATOM 680 C C . SER A 1 90 ? 3.668 6.355 16.859 1 88.81 90 SER A C 1
ATOM 682 O O . SER A 1 90 ? 3.139 6.074 15.789 1 88.81 90 SER A O 1
ATOM 684 N N . ILE A 1 91 ? 4.895 6.051 17.234 1 86.88 91 ILE A N 1
ATOM 685 C CA . ILE A 1 91 ? 5.648 4.992 16.562 1 86.88 91 ILE A CA 1
ATOM 686 C C . ILE A 1 91 ? 6.238 4.051 17.625 1 86.88 91 ILE A C 1
ATOM 688 O O . ILE A 1 91 ? 7.004 4.48 18.484 1 86.88 91 ILE A O 1
ATOM 692 N N . THR A 1 92 ? 5.883 2.811 17.547 1 81 92 THR A N 1
ATOM 693 C CA . THR A 1 92 ? 6.395 1.818 18.484 1 81 92 THR A CA 1
ATOM 694 C C . THR A 1 92 ? 6.984 0.624 17.75 1 81 92 THR A C 1
ATOM 696 O O . THR A 1 92 ? 6.645 0.379 16.594 1 81 92 THR A O 1
ATOM 699 N N . PHE A 1 93 ? 7.965 0.106 18.344 1 71.81 93 PHE A N 1
ATOM 700 C CA . PHE A 1 93 ? 8.602 -1.092 17.797 1 71.81 93 PHE A CA 1
ATOM 701 C C . PHE A 1 93 ? 8.258 -2.312 18.641 1 71.81 93 PHE A C 1
ATOM 703 O O . PHE A 1 93 ? 8.328 -2.264 19.875 1 71.81 93 PHE A O 1
ATOM 710 N N . ASP A 1 94 ? 7.621 -3.223 18.016 1 69.75 94 ASP A N 1
ATOM 711 C CA . ASP A 1 94 ? 7.27 -4.441 18.75 1 69.75 94 ASP A CA 1
ATOM 712 C C . ASP A 1 94 ? 7.914 -5.668 18.094 1 69.75 94 ASP A C 1
ATOM 714 O O . ASP A 1 94 ? 8.133 -5.695 16.891 1 69.75 94 ASP A O 1
ATOM 718 N N . GLN A 1 95 ? 8.461 -6.473 19.047 1 65.31 95 GLN A N 1
ATOM 719 C CA . GLN A 1 95 ? 8.852 -7.785 18.531 1 65.31 95 GLN A CA 1
ATOM 720 C C . GLN A 1 95 ? 7.637 -8.578 18.062 1 65.31 95 GLN A C 1
ATOM 722 O O . GLN A 1 95 ? 6.641 -8.688 18.797 1 65.31 95 GLN A O 1
ATOM 727 N N . LEU A 1 96 ? 7.656 -8.648 16.828 1 59.69 96 LEU A N 1
ATOM 728 C CA . LEU A 1 96 ? 6.59 -9.562 16.422 1 59.69 96 LEU A CA 1
ATOM 729 C C . LEU A 1 96 ? 6.961 -11.008 16.734 1 59.69 96 LEU A C 1
ATOM 731 O O . LEU A 1 96 ? 8.031 -11.273 17.281 1 59.69 96 LEU A O 1
ATOM 735 N N . ARG A 1 97 ? 6.152 -12.258 16.203 1 51.22 97 ARG A N 1
ATOM 736 C CA . ARG A 1 97 ? 6.332 -13.648 16.609 1 51.22 97 ARG A CA 1
ATOM 737 C C . ARG A 1 97 ? 7.73 -14.141 16.266 1 51.22 97 ARG A C 1
ATOM 739 O O . ARG A 1 97 ? 8.289 -13.781 15.219 1 51.22 97 ARG A O 1
ATOM 746 N N . SER A 1 98 ? 8.602 -14.391 17.375 1 48.28 98 SER A N 1
ATOM 747 C CA . SER A 1 98 ? 9.734 -15.281 17.188 1 48.28 98 SER A CA 1
ATOM 748 C C . SER A 1 98 ? 9.281 -16.672 16.719 1 48.28 98 SER A C 1
ATOM 750 O O . SER A 1 98 ? 8.297 -17.203 17.234 1 48.28 98 SER A O 1
ATOM 752 N N . SER A 1 99 ? 9.109 -16.922 15.531 1 42.59 99 SER A N 1
ATOM 753 C CA . SER A 1 99 ? 8.742 -18.344 15.484 1 42.59 99 SER A CA 1
ATOM 754 C C . SER A 1 99 ? 9.641 -19.172 16.406 1 42.59 99 SER A C 1
ATOM 756 O O . SER A 1 99 ? 10.867 -19.094 16.328 1 42.59 99 SER A O 1
ATOM 758 N N . ARG A 1 100 ? 9.211 -19.469 17.625 1 40.53 100 ARG A N 1
ATOM 759 C CA . ARG A 1 100 ? 9.883 -20.312 18.594 1 40.53 100 ARG A CA 1
ATOM 760 C C . ARG A 1 100 ? 10.641 -21.438 17.906 1 40.53 100 ARG A C 1
ATOM 762 O O . ARG A 1 100 ? 11.539 -22.047 18.5 1 40.53 100 ARG A O 1
ATOM 769 N N . GLU A 1 101 ? 10.055 -22.141 17.078 1 40.19 101 GLU A N 1
ATOM 770 C CA . GLU A 1 101 ? 10.664 -23.438 16.812 1 40.19 101 GLU A CA 1
ATOM 771 C C . GLU A 1 101 ? 12.086 -23.281 16.266 1 40.19 101 GLU A C 1
ATOM 773 O O . GLU A 1 101 ? 12.891 -24.219 16.328 1 40.19 101 GLU A O 1
ATOM 778 N N . ASP A 1 102 ? 12.422 -22.375 15.188 1 40 102 ASP A N 1
ATOM 779 C CA . ASP A 1 102 ? 13.797 -22.484 14.711 1 40 102 ASP A CA 1
ATOM 780 C C . ASP A 1 102 ? 14.672 -21.391 15.328 1 40 102 ASP A C 1
ATOM 782 O O . ASP A 1 102 ? 14.367 -20.203 15.219 1 40 102 ASP A O 1
ATOM 786 N N . THR A 1 103 ? 15.438 -21.688 16.422 1 44.09 103 THR A N 1
ATOM 787 C CA . THR A 1 103 ? 16.516 -21.094 17.203 1 44.09 103 THR A CA 1
ATOM 788 C C . THR A 1 103 ? 17.266 -20.031 16.375 1 44.09 103 THR A C 1
ATOM 790 O O . THR A 1 103 ? 17.797 -19.078 16.938 1 44.09 103 THR A O 1
ATOM 793 N N . TYR A 1 104 ? 17.562 -20.266 15.078 1 42.22 104 TYR A N 1
ATOM 794 C CA . TYR A 1 104 ? 18.438 -19.469 14.242 1 42.22 104 TYR A CA 1
ATOM 795 C C . TYR A 1 104 ? 17.672 -18.344 13.555 1 42.22 104 TYR A C 1
ATOM 797 O O . TYR A 1 104 ? 18.188 -17.703 12.641 1 42.22 104 TYR A O 1
ATOM 805 N N . LYS A 1 105 ? 16.328 -18.078 13.812 1 45.38 105 LYS A N 1
ATOM 806 C CA . LYS A 1 105 ? 15.367 -17.406 12.953 1 45.38 105 LYS A CA 1
ATOM 807 C C . LYS A 1 105 ? 15.32 -15.914 13.242 1 45.38 105 LYS A C 1
ATOM 809 O O . LYS A 1 105 ? 15.43 -15.492 14.391 1 45.38 105 LYS A O 1
ATOM 814 N N . SER A 1 106 ? 15.641 -15.062 12.344 1 51.53 106 SER A N 1
ATOM 815 C CA . SER A 1 106 ? 15.578 -13.609 12.234 1 51.53 106 SER A CA 1
ATOM 816 C C . SER A 1 106 ? 14.305 -13.062 12.867 1 51.53 106 SER A C 1
ATOM 818 O O . SER A 1 106 ? 13.227 -13.617 12.68 1 51.53 106 SER A O 1
ATOM 820 N N . THR A 1 107 ? 14.531 -12.406 14.039 1 54.06 107 THR A N 1
ATOM 821 C CA . THR A 1 107 ? 13.453 -11.766 14.773 1 54.06 107 THR A CA 1
ATOM 822 C C . THR A 1 107 ? 12.68 -10.805 13.867 1 54.06 107 THR A C 1
ATOM 824 O O . THR A 1 107 ? 13.273 -9.945 13.211 1 54.06 107 THR A O 1
ATOM 827 N N . GLU A 1 108 ? 11.5 -11.164 13.562 1 61.5 108 GLU A N 1
ATOM 828 C CA . GLU A 1 108 ? 10.578 -10.273 12.852 1 61.5 108 GLU A CA 1
ATOM 829 C C . GLU A 1 108 ? 10.117 -9.125 13.75 1 61.5 108 GLU A C 1
ATOM 831 O O . GLU A 1 108 ? 9.75 -9.344 14.906 1 61.5 108 GLU A O 1
ATOM 836 N N . LEU A 1 109 ? 10.492 -7.941 13.336 1 63.69 109 LEU A N 1
ATOM 837 C CA . LEU A 1 109 ? 10.102 -6.73 14.055 1 63.69 109 LEU A CA 1
ATOM 838 C C . LEU A 1 109 ? 8.961 -6.012 13.344 1 63.69 109 LEU A C 1
ATOM 840 O O . LEU A 1 109 ? 8.812 -6.137 12.125 1 63.69 109 LEU A O 1
ATOM 844 N N . GLY A 1 110 ? 8.109 -5.512 14.219 1 71.25 110 GLY A N 1
ATOM 845 C CA . GLY A 1 110 ? 7.031 -4.676 13.711 1 71.25 110 GLY A CA 1
ATOM 846 C C . GLY A 1 110 ? 7.148 -3.227 14.133 1 71.25 110 GLY A C 1
ATOM 847 O O . GLY A 1 110 ? 7.457 -2.938 15.297 1 71.25 110 GLY A O 1
ATOM 848 N N . LEU A 1 111 ? 7.148 -2.305 13.133 1 76.12 111 LEU A N 1
ATOM 849 C CA . LEU A 1 111 ? 7.004 -0.878 13.398 1 76.12 111 LEU A CA 1
ATOM 850 C C . LEU A 1 111 ? 5.547 -0.446 13.266 1 76.12 111 LEU A C 1
ATOM 852 O O . LEU A 1 111 ? 4.973 -0.509 12.18 1 76.12 111 LEU A O 1
ATOM 856 N N . ARG A 1 112 ? 4.941 -0.109 14.398 1 84.69 112 ARG A N 1
ATOM 857 C CA . ARG A 1 112 ? 3.561 0.362 14.406 1 84.69 112 ARG A CA 1
ATOM 858 C C . ARG A 1 112 ? 3.5 1.88 14.273 1 84.69 112 ARG A C 1
ATOM 860 O O . ARG A 1 112 ? 4.043 2.604 15.117 1 84.69 112 ARG A O 1
ATOM 867 N N . LEU A 1 113 ? 2.885 2.32 13.242 1 89.56 113 LEU A N 1
ATOM 868 C CA . LEU A 1 113 ? 2.709 3.74 12.961 1 89.56 113 LEU A CA 1
ATOM 869 C C . LEU A 1 113 ? 1.265 4.168 13.195 1 89.56 113 LEU A C 1
ATOM 871 O O . LEU A 1 113 ? 0.338 3.574 12.641 1 89.56 113 LEU A O 1
ATOM 875 N N . SER A 1 114 ? 1.033 5.125 14.109 1 92.88 114 SER A N 1
ATOM 876 C CA . SER A 1 114 ? -0.299 5.637 14.414 1 92.88 114 SER A CA 1
ATOM 877 C C . SER A 1 114 ? -0.435 7.098 14.008 1 92.88 114 SER A C 1
ATOM 879 O O . SER A 1 114 ? 0.433 7.918 14.312 1 92.88 114 SER A O 1
ATOM 881 N N . VAL A 1 115 ? -1.528 7.422 13.305 1 96.38 115 VAL A N 1
ATOM 882 C CA . VAL A 1 115 ? -1.778 8.773 12.82 1 96.38 115 VAL A CA 1
ATOM 883 C C . VAL A 1 115 ? -3.213 9.18 13.148 1 96.38 115 VAL A C 1
ATOM 885 O O . VAL A 1 115 ? -4.102 8.336 13.234 1 96.38 115 VAL A O 1
ATOM 888 N N . LYS A 1 116 ? -3.416 10.43 13.469 1 96.81 116 LYS A N 1
ATOM 889 C CA . LYS A 1 116 ? -4.727 11.078 13.445 1 96.81 116 LYS A CA 1
ATOM 890 C C . LYS A 1 116 ? -4.809 12.117 12.336 1 96.81 116 LYS A C 1
ATOM 892 O O . LYS A 1 116 ? -3.801 12.734 11.977 1 96.81 116 LYS A O 1
ATOM 897 N N . TYR A 1 117 ? -6.008 12.219 11.711 1 97 117 TYR A N 1
ATOM 898 C CA . TYR A 1 117 ? -6.137 13.156 10.602 1 97 117 TYR A CA 1
ATOM 899 C C . TYR A 1 117 ? -7.531 13.781 10.57 1 97 117 TYR A C 1
ATOM 901 O O . TYR A 1 117 ? -8.445 13.289 11.234 1 97 117 TYR A O 1
ATOM 909 N N . ARG A 1 118 ? -7.629 14.898 9.875 1 97.44 118 ARG A N 1
ATOM 910 C CA . ARG A 1 118 ? -8.906 15.555 9.602 1 97.44 118 ARG A CA 1
ATOM 911 C C . ARG A 1 118 ? -8.945 16.125 8.188 1 97.44 118 ARG A C 1
ATOM 913 O O . ARG A 1 118 ? -7.898 16.406 7.598 1 97.44 118 ARG A O 1
ATOM 920 N N . VAL A 1 119 ? -10.094 16.156 7.688 1 97 119 VAL A N 1
ATOM 921 C CA . VAL A 1 119 ? -10.375 16.781 6.398 1 97 119 VAL A CA 1
ATOM 922 C C . VAL A 1 119 ? -11.133 18.094 6.621 1 97 119 VAL A C 1
ATOM 924 O O . VAL A 1 119 ? -12.172 18.125 7.281 1 97 119 VAL A O 1
ATOM 927 N N . VAL A 1 120 ? -10.523 19.156 6.102 1 96.44 120 VAL A N 1
ATOM 928 C CA . VAL A 1 120 ? -11.055 20.484 6.344 1 96.44 120 VAL A CA 1
ATOM 929 C C . VAL A 1 120 ? -11.484 21.125 5.023 1 96.44 120 VAL A C 1
ATOM 931 O O . VAL A 1 120 ? -10.781 21 4.016 1 96.44 120 VAL A O 1
ATOM 934 N N . ASP A 1 121 ? -12.664 21.719 5.023 1 94.94 121 ASP A N 1
ATOM 935 C CA . ASP A 1 121 ? -13.031 22.562 3.9 1 94.94 121 ASP A CA 1
ATOM 936 C C . ASP A 1 121 ? -12.07 23.75 3.773 1 94.94 121 ASP A C 1
ATOM 938 O O . ASP A 1 121 ? -11.875 24.5 4.73 1 94.94 121 ASP A O 1
ATOM 942 N N . ALA A 1 122 ? -11.477 23.844 2.6 1 92.69 122 ALA A N 1
ATOM 943 C CA . ALA A 1 122 ? -10.398 24.812 2.447 1 92.69 122 ALA A CA 1
ATOM 944 C C . ALA A 1 122 ? -10.93 26.234 2.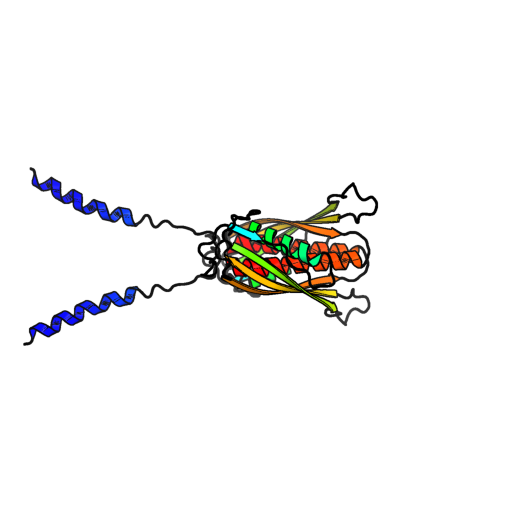52 1 92.69 122 ALA A C 1
ATOM 946 O O . ALA A 1 122 ? -10.203 27.172 2.879 1 92.69 122 ALA A O 1
ATOM 947 N N . ARG A 1 123 ? -12.156 26.484 2.23 1 91.31 123 ARG A N 1
ATOM 948 C CA . ARG A 1 123 ? -12.758 27.812 2.203 1 91.31 123 ARG A CA 1
ATOM 949 C C . ARG A 1 123 ? -13.359 28.172 3.557 1 91.31 123 ARG A C 1
ATOM 951 O O . ARG A 1 123 ? -13.039 29.203 4.133 1 91.31 123 ARG A O 1
ATOM 958 N N . THR A 1 124 ? -14.117 27.312 4.117 1 93.19 124 THR A N 1
ATOM 959 C CA . THR A 1 124 ? -14.875 27.609 5.324 1 93.19 124 THR A CA 1
ATOM 960 C C . THR A 1 124 ? -14.102 27.219 6.57 1 93.19 124 THR A C 1
ATOM 962 O O . THR A 1 124 ? -14.445 27.609 7.684 1 93.19 124 THR A O 1
ATOM 965 N N . GLN A 1 125 ? -13.109 26.344 6.434 1 94.56 125 GLN A N 1
ATOM 966 C CA . GLN A 1 125 ? -12.281 25.859 7.527 1 94.56 125 GLN A CA 1
ATOM 967 C C . GLN A 1 125 ? -13.062 24.891 8.414 1 94.56 125 GLN A C 1
ATOM 969 O O . GLN A 1 125 ? -12.594 24.5 9.484 1 94.56 125 GLN A O 1
ATOM 974 N N . GLU A 1 126 ? -14.25 24.5 7.887 1 95.75 126 GLU A N 1
ATOM 975 C CA . GLU A 1 126 ? -15.039 23.516 8.617 1 95.75 126 GLU A CA 1
ATOM 976 C C . GLU A 1 126 ? -14.406 22.141 8.539 1 95.75 126 GLU A C 1
ATOM 978 O O . GLU A 1 126 ? -13.922 21.719 7.484 1 95.75 126 GLU A O 1
ATOM 983 N N . ILE A 1 127 ? -14.43 21.438 9.672 1 96.25 127 ILE A N 1
ATOM 984 C CA . ILE A 1 127 ? -13.969 20.047 9.672 1 96.25 127 ILE A CA 1
ATOM 985 C C . ILE A 1 127 ? -15.039 19.156 9.07 1 96.25 127 ILE A C 1
ATOM 987 O O . ILE A 1 127 ? -16.156 19.062 9.594 1 96.25 127 ILE A O 1
ATOM 991 N N . LEU A 1 128 ? -14.719 18.5 7.945 1 94.94 128 LEU A N 1
ATOM 992 C CA . LEU A 1 128 ? -15.68 17.672 7.215 1 94.94 128 LEU A CA 1
ATOM 993 C C . LEU A 1 128 ? -15.586 16.219 7.652 1 94.94 128 LEU A C 1
ATOM 995 O O . LEU A 1 128 ? -16.547 15.461 7.523 1 94.94 128 LEU A O 1
ATOM 999 N N . TYR A 1 129 ? -14.445 15.836 8.039 1 93.25 129 TYR A N 1
ATOM 1000 C CA . TYR A 1 129 ? -14.195 14.469 8.477 1 93.25 129 TYR A CA 1
ATOM 1001 C C . TYR A 1 129 ? -12.969 14.398 9.375 1 93.25 129 TYR A C 1
ATOM 1003 O O . TYR A 1 129 ? -12.039 15.195 9.227 1 93.25 129 TYR A O 1
ATOM 1011 N N . ALA A 1 130 ? -13 13.539 10.352 1 94.69 130 ALA A N 1
ATOM 1012 C CA . ALA A 1 130 ? -11.844 13.25 11.195 1 94.69 130 ALA A CA 1
ATOM 1013 C C . ALA A 1 130 ? -11.734 11.758 11.492 1 94.69 130 ALA A C 1
ATOM 1015 O O . ALA A 1 130 ? -12.75 11.078 11.656 1 94.69 130 ALA A O 1
ATOM 1016 N N . GLY A 1 131 ? -10.477 11.289 11.492 1 93.69 131 GLY A N 1
ATOM 1017 C CA . GLY A 1 131 ? -10.258 9.883 11.766 1 93.69 131 GLY A CA 1
ATOM 1018 C C . GLY A 1 131 ? -8.828 9.562 12.164 1 93.69 131 GLY A C 1
ATOM 1019 O O . GLY A 1 131 ? -8.039 10.469 12.438 1 93.69 131 GLY A O 1
ATOM 1020 N N . SER A 1 132 ? -8.633 8.312 12.406 1 94.81 132 SER A N 1
ATOM 1021 C CA . SER A 1 132 ? -7.305 7.809 12.727 1 94.81 132 SER A CA 1
ATOM 1022 C C . SER A 1 132 ? -6.992 6.539 11.938 1 94.81 132 SER A C 1
ATOM 1024 O O . SER A 1 132 ? -7.891 5.922 11.367 1 94.81 132 SER A O 1
ATOM 1026 N N . ALA A 1 133 ? -5.758 6.309 11.797 1 93.38 133 ALA A N 1
ATOM 1027 C CA . ALA A 1 133 ? -5.27 5.086 11.164 1 93.38 133 ALA A CA 1
ATOM 1028 C C . ALA A 1 133 ? -4.027 4.559 11.875 1 93.38 133 ALA A C 1
ATOM 1030 O O . ALA A 1 133 ? -3.207 5.336 12.367 1 93.38 133 ALA A O 1
ATOM 1031 N N . GLU A 1 134 ? -3.955 3.283 12.055 1 91.06 134 GLU A N 1
ATOM 1032 C CA . GLU A 1 134 ? -2.812 2.58 12.641 1 91.06 134 GLU A CA 1
ATOM 1033 C C . GLU A 1 134 ? -2.445 1.351 11.812 1 91.06 134 GLU A C 1
ATOM 1035 O O . GLU A 1 134 ? -3.305 0.523 11.5 1 91.06 134 GLU A O 1
ATOM 1040 N N . GLU A 1 135 ? -1.168 1.379 11.383 1 85.25 135 GLU A N 1
ATOM 1041 C CA . GLU A 1 135 ? -0.716 0.261 10.555 1 85.25 135 GLU A CA 1
ATOM 1042 C C . GLU A 1 135 ? 0.656 -0.235 11 1 85.25 135 GLU A C 1
ATOM 1044 O O . GLU A 1 135 ? 1.417 0.507 11.633 1 85.25 135 GLU A O 1
ATOM 1049 N N . VAL A 1 136 ? 0.974 -1.475 10.758 1 79.69 136 VAL A N 1
ATOM 1050 C CA . VAL A 1 136 ? 2.232 -2.102 11.141 1 79.69 136 VAL A CA 1
ATOM 1051 C C . VAL A 1 136 ? 3.039 -2.457 9.898 1 79.69 136 VAL A C 1
ATOM 1053 O O . VAL A 1 136 ? 2.537 -3.133 8.992 1 79.69 136 VAL A O 1
ATOM 1056 N N . GLY A 1 137 ? 4.273 -1.846 9.805 1 74.31 137 GLY A N 1
ATOM 1057 C CA . GLY A 1 137 ? 5.266 -2.287 8.836 1 74.31 137 GLY A CA 1
ATOM 1058 C C . GLY A 1 137 ? 6.191 -3.359 9.383 1 74.31 137 GLY A C 1
ATOM 1059 O O . GLY A 1 137 ? 6.945 -3.117 10.328 1 74.31 137 GLY A O 1
ATOM 1060 N N . GLN A 1 138 ? 6.152 -4.586 8.828 1 63.84 138 GLN A N 1
ATOM 1061 C CA . GLN A 1 138 ? 6.984 -5.699 9.273 1 63.84 138 GLN A CA 1
ATOM 1062 C C . GLN A 1 138 ? 8.375 -5.633 8.641 1 63.84 138 GLN A C 1
ATOM 1064 O O . GLN A 1 138 ? 8.508 -5.301 7.465 1 63.84 138 GLN A O 1
ATOM 1069 N N . PHE A 1 139 ? 9.312 -5.734 9.547 1 62.81 139 PHE A N 1
ATOM 1070 C CA . PHE A 1 139 ? 10.672 -5.805 9.016 1 62.81 139 PHE A CA 1
ATOM 1071 C C . PHE A 1 139 ? 11.5 -6.828 9.781 1 62.81 139 PHE A C 1
ATOM 1073 O O . PHE A 1 139 ? 11.109 -7.266 10.859 1 62.81 139 PHE A O 1
ATOM 1080 N N . PHE A 1 140 ? 12.414 -7.43 9.086 1 56.38 140 PHE A N 1
ATOM 1081 C CA . PHE A 1 140 ? 13.305 -8.414 9.688 1 56.38 140 PHE A CA 1
ATOM 1082 C C . PHE A 1 140 ? 14.602 -7.754 10.156 1 56.38 140 PHE A C 1
ATOM 1084 O O . PHE A 1 140 ? 15.172 -6.926 9.438 1 56.38 140 PHE A O 1
ATOM 1091 N N . ASP A 1 141 ? 14.82 -7.719 11.484 1 51.88 141 ASP A N 1
ATOM 1092 C CA . ASP A 1 141 ? 15.992 -7.113 12.117 1 51.88 141 ASP A CA 1
ATOM 1093 C C . ASP A 1 141 ? 17.234 -7.973 11.914 1 51.88 141 ASP A C 1
ATOM 1095 O O . ASP A 1 141 ? 17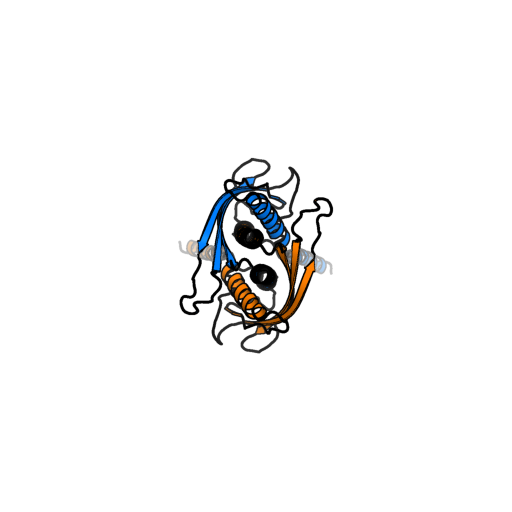.531 -8.852 12.727 1 51.88 141 ASP A O 1
ATOM 1099 N N . GLN A 1 142 ? 17.531 -8.383 10.797 1 52.19 142 GLN A N 1
ATOM 1100 C CA . GLN A 1 142 ? 18.766 -9.156 10.953 1 52.19 142 GLN A CA 1
ATOM 1101 C C . GLN A 1 142 ? 20 -8.281 10.742 1 52.19 142 GLN A C 1
ATOM 1103 O O . GLN A 1 142 ? 21.125 -8.742 10.938 1 52.19 142 GLN A O 1
ATOM 1108 N N . GLY A 1 143 ? 19.859 -6.883 10.867 1 50.34 143 GLY A N 1
ATOM 1109 C CA . GLY A 1 143 ? 21.062 -6.082 10.727 1 50.34 143 GLY A CA 1
ATOM 1110 C C . GLY A 1 143 ? 21.797 -6.336 9.43 1 50.34 143 GLY A C 1
ATOM 1111 O O . GLY A 1 143 ? 23 -6.074 9.328 1 50.34 143 GLY A O 1
ATOM 1112 N N . ASN A 1 144 ? 21.328 -7.23 8.516 1 54.44 144 ASN A N 1
ATOM 1113 C CA . ASN A 1 144 ? 22.094 -7.598 7.324 1 54.44 144 ASN A CA 1
ATOM 1114 C C . ASN A 1 144 ? 21.344 -7.234 6.043 1 54.44 144 ASN A C 1
ATOM 1116 O O . ASN A 1 144 ? 20.141 -6.961 6.078 1 54.44 144 ASN A O 1
ATOM 1120 N N . ILE A 1 145 ? 22.062 -6.938 5.039 1 57.91 145 ILE A N 1
ATOM 1121 C CA . ILE A 1 145 ? 21.625 -6.602 3.684 1 57.91 145 ILE A CA 1
ATOM 1122 C C . ILE A 1 145 ? 20.469 -7.5 3.271 1 57.91 145 ILE A C 1
ATOM 1124 O O . ILE A 1 145 ? 19.547 -7.059 2.574 1 57.91 145 ILE A O 1
ATOM 1128 N N . GLN A 1 146 ? 20.5 -8.68 3.832 1 61.47 146 GLN A N 1
ATOM 1129 C CA . GLN A 1 146 ? 19.438 -9.617 3.479 1 61.47 146 GLN A CA 1
ATOM 1130 C C . GLN A 1 146 ? 18.094 -9.172 4.039 1 61.47 146 GLN A C 1
ATOM 1132 O O . GLN A 1 146 ? 17.062 -9.297 3.373 1 61.47 146 GLN A O 1
ATOM 1137 N N . SER A 1 147 ? 18.156 -8.547 5.164 1 62.53 147 SER A N 1
ATOM 1138 C CA . SER A 1 147 ? 16.922 -8.055 5.766 1 62.53 147 SER A CA 1
ATOM 1139 C C . SER A 1 147 ? 16.359 -6.855 5.004 1 62.53 147 SER A C 1
ATOM 1141 O O . SER A 1 147 ? 15.156 -6.742 4.809 1 62.53 147 SER A O 1
ATOM 1143 N N . ALA A 1 148 ? 17.25 -5.977 4.551 1 62.88 148 ALA A N 1
ATOM 1144 C CA . ALA A 1 148 ? 16.844 -4.801 3.783 1 62.88 148 ALA A CA 1
ATOM 1145 C C . ALA A 1 148 ? 16.172 -5.203 2.471 1 62.88 148 ALA A C 1
ATOM 1147 O O . ALA A 1 148 ? 15.156 -4.633 2.08 1 62.88 148 ALA A O 1
ATOM 1148 N N . ARG A 1 149 ? 16.688 -6.25 1.847 1 64.38 149 ARG A N 1
ATOM 1149 C CA . ARG A 1 149 ? 16.156 -6.754 0.59 1 64.38 149 ARG A CA 1
ATOM 1150 C C . ARG A 1 149 ? 14.766 -7.363 0.795 1 64.38 149 ARG A C 1
ATOM 1152 O O . ARG A 1 149 ? 13.859 -7.137 -0.009 1 64.38 149 ARG A O 1
ATOM 1159 N N . THR A 1 150 ? 14.68 -8.086 1.875 1 66.75 150 THR A N 1
ATOM 1160 C CA . THR A 1 150 ? 13.398 -8.727 2.162 1 66.75 150 THR A CA 1
ATOM 1161 C C . THR A 1 150 ? 12.32 -7.688 2.447 1 66.75 150 THR A C 1
ATOM 1163 O O . THR A 1 150 ? 11.18 -7.824 1.997 1 66.75 150 THR A O 1
ATOM 1166 N N . ASN A 1 151 ? 12.703 -6.648 3.113 1 70.75 151 ASN A N 1
ATOM 1167 C CA . ASN A 1 151 ? 11.766 -5.57 3.4 1 70.75 151 ASN A CA 1
ATOM 1168 C C . ASN A 1 151 ? 11.328 -4.852 2.127 1 70.75 151 ASN A C 1
ATOM 1170 O O . ASN A 1 151 ? 10.148 -4.547 1.956 1 70.75 151 ASN A O 1
ATOM 1174 N N . ALA A 1 152 ? 12.32 -4.621 1.288 1 72.75 152 ALA A N 1
ATOM 1175 C CA . ALA A 1 152 ? 12.023 -3.965 0.017 1 72.75 152 ALA A CA 1
ATOM 1176 C C . ALA A 1 152 ? 11.078 -4.816 -0.833 1 72.75 152 ALA A C 1
ATOM 1178 O O . ALA A 1 152 ? 10.172 -4.289 -1.48 1 72.75 152 ALA A O 1
ATOM 1179 N N . LEU A 1 153 ? 11.32 -6.094 -0.799 1 76.75 153 LEU A N 1
ATOM 1180 C CA . LEU A 1 153 ? 10.477 -7.02 -1.55 1 76.75 153 LEU A CA 1
ATOM 1181 C C . LEU A 1 153 ? 9.055 -7.035 -0.995 1 76.75 153 LEU A C 1
ATOM 1183 O O . LEU A 1 153 ? 8.086 -7.02 -1.758 1 76.75 153 LEU A O 1
ATOM 1187 N N . SER A 1 154 ? 8.898 -7.047 0.287 1 75.62 154 SER A N 1
ATOM 1188 C CA . SER A 1 154 ? 7.586 -7.02 0.924 1 75.62 154 SER A CA 1
ATOM 1189 C C . SER A 1 154 ? 6.824 -5.75 0.563 1 75.62 154 SER A C 1
ATOM 1191 O O . SER A 1 154 ? 5.621 -5.797 0.298 1 75.62 154 SER A O 1
ATOM 1193 N N . TYR A 1 155 ? 7.527 -4.734 0.497 1 76.94 155 TYR A N 1
ATOM 1194 C CA . TYR A 1 155 ? 6.922 -3.451 0.156 1 76.94 155 TYR A CA 1
ATOM 1195 C C . TYR A 1 155 ? 6.477 -3.43 -1.303 1 76.94 155 TYR A C 1
ATOM 1197 O O . TYR A 1 155 ? 5.344 -3.059 -1.608 1 76.94 155 TYR A O 1
ATOM 1205 N N . ALA A 1 156 ? 7.363 -3.801 -2.143 1 81.31 156 ALA A N 1
ATOM 1206 C CA . ALA A 1 156 ? 7.027 -3.861 -3.564 1 81.31 156 ALA A CA 1
ATOM 1207 C C . ALA A 1 156 ? 5.844 -4.793 -3.811 1 81.31 156 ALA A C 1
ATOM 1209 O O . ALA A 1 156 ? 4.98 -4.5 -4.641 1 81.31 156 ALA A O 1
ATOM 1210 N N . ALA A 1 157 ? 5.797 -5.859 -3.08 1 86.44 157 ALA A N 1
ATOM 1211 C CA . ALA A 1 157 ? 4.703 -6.82 -3.215 1 86.44 157 ALA A CA 1
ATOM 1212 C C . ALA A 1 157 ? 3.367 -6.184 -2.842 1 86.44 157 ALA A C 1
ATOM 1214 O O . ALA A 1 157 ? 2.359 -6.398 -3.518 1 86.44 157 ALA A O 1
ATOM 1215 N N . ARG A 1 158 ? 3.324 -5.441 -1.811 1 83.56 158 ARG A N 1
ATOM 1216 C CA . ARG A 1 158 ? 2.102 -4.766 -1.397 1 83.56 158 ARG A CA 1
ATOM 1217 C C . ARG A 1 158 ? 1.655 -3.752 -2.447 1 83.56 158 ARG A C 1
ATOM 1219 O O . ARG A 1 158 ? 0.463 -3.629 -2.734 1 83.56 158 ARG A O 1
ATOM 1226 N N . LEU A 1 159 ? 2.584 -3.037 -2.994 1 83.81 159 LEU A N 1
ATOM 1227 C CA . LEU A 1 159 ? 2.248 -2.051 -4.016 1 83.81 159 LEU A CA 1
ATOM 1228 C C . LEU A 1 159 ? 1.675 -2.727 -5.258 1 83.81 159 LEU A C 1
ATOM 1230 O O . LEU A 1 159 ? 0.69 -2.252 -5.828 1 83.81 159 LEU A O 1
ATOM 1234 N N . VAL A 1 160 ? 2.287 -3.785 -5.629 1 89.44 160 VAL A N 1
ATOM 1235 C CA . VAL A 1 160 ? 1.771 -4.555 -6.758 1 89.44 160 VAL A CA 1
ATOM 1236 C C . VAL A 1 160 ? 0.362 -5.051 -6.441 1 89.44 160 VAL A C 1
ATOM 1238 O O . VAL A 1 160 ? -0.538 -4.965 -7.281 1 89.44 160 VAL A O 1
ATOM 1241 N N . ALA A 1 161 ? 0.192 -5.586 -5.227 1 91.12 161 ALA A N 1
ATOM 1242 C CA . ALA A 1 161 ? -1.109 -6.09 -4.793 1 91.12 161 ALA A CA 1
ATOM 1243 C C . ALA A 1 161 ? -2.166 -4.988 -4.84 1 91.12 161 ALA A C 1
ATOM 1245 O O . ALA A 1 161 ? -3.281 -5.211 -5.316 1 91.12 161 ALA A O 1
ATOM 1246 N N . THR A 1 162 ? -1.833 -3.83 -4.316 1 86 162 THR A N 1
ATOM 1247 C CA . THR A 1 162 ? -2.744 -2.691 -4.324 1 86 162 THR A CA 1
ATOM 1248 C C . THR A 1 162 ? -3.123 -2.312 -5.754 1 86 162 THR A C 1
ATOM 1250 O O . THR A 1 162 ? -4.297 -2.07 -6.047 1 86 162 THR A O 1
ATOM 1253 N N . SER A 1 163 ? -2.135 -2.271 -6.676 1 87.31 163 SER A N 1
ATOM 1254 C CA . SER A 1 163 ? -2.377 -1.951 -8.078 1 87.31 163 SER A CA 1
ATOM 1255 C C . SER A 1 163 ? -3.338 -2.951 -8.711 1 87.31 163 SER A C 1
ATOM 1257 O O . SER A 1 163 ? -4.293 -2.559 -9.391 1 87.31 163 SER A O 1
ATOM 1259 N N . ILE A 1 164 ? -3.154 -4.219 -8.469 1 91.81 164 ILE A N 1
ATOM 1260 C CA . ILE A 1 164 ? -3.998 -5.27 -9.031 1 91.81 164 ILE A CA 1
ATOM 1261 C C . ILE A 1 164 ? -5.406 -5.164 -8.445 1 91.81 164 ILE A C 1
ATOM 1263 O O . ILE A 1 164 ? -6.395 -5.191 -9.188 1 91.81 164 ILE A O 1
ATOM 1267 N N . ALA A 1 165 ? -5.477 -5.035 -7.125 1 90.31 165 ALA A N 1
ATOM 1268 C CA . ALA A 1 165 ? -6.773 -4.965 -6.461 1 90.31 165 ALA A CA 1
ATOM 1269 C C . ALA A 1 165 ? -7.594 -3.783 -6.973 1 90.31 165 ALA A C 1
ATOM 1271 O O . ALA A 1 165 ? -8.797 -3.91 -7.215 1 90.31 165 ALA A O 1
ATOM 1272 N N . GLU A 1 166 ? -6.93 -2.641 -7.145 1 84.56 166 GLU A N 1
ATOM 1273 C CA . GLU A 1 166 ? -7.617 -1.461 -7.66 1 84.56 166 GLU A CA 1
ATOM 1274 C C . GLU A 1 166 ? -8.188 -1.722 -9.055 1 84.56 166 GLU A C 1
ATOM 1276 O O . GLU A 1 166 ? -9.305 -1.292 -9.359 1 84.56 166 GLU A O 1
ATOM 1281 N N . THR A 1 167 ? -7.418 -2.418 -9.898 1 85.19 167 THR A N 1
ATOM 1282 C CA . THR A 1 167 ? -7.859 -2.75 -11.25 1 85.19 167 THR A CA 1
ATOM 1283 C C . THR A 1 167 ? -9.062 -3.684 -11.211 1 85.19 167 THR A C 1
ATOM 1285 O O . THR A 1 167 ? -10.039 -3.479 -11.938 1 85.19 167 THR A O 1
ATOM 1288 N N . LEU A 1 168 ? -9.078 -4.637 -10.312 1 89 168 LEU A N 1
ATOM 1289 C CA . LEU A 1 168 ? -10.094 -5.68 -10.289 1 89 168 LEU A CA 1
ATOM 1290 C C . LEU A 1 168 ? -11.359 -5.184 -9.602 1 89 168 LEU A C 1
ATOM 1292 O O . LEU A 1 168 ? -12.43 -5.785 -9.742 1 89 168 LEU A O 1
ATOM 1296 N N . THR A 1 169 ? -11.242 -4.066 -8.789 1 85.25 169 THR A N 1
ATOM 1297 C CA . THR A 1 169 ? -12.398 -3.662 -7.996 1 85.25 169 THR A CA 1
ATOM 1298 C C . THR A 1 169 ? -12.969 -2.34 -8.5 1 85.25 169 THR A C 1
ATOM 1300 O O . THR A 1 169 ? -14.141 -2.041 -8.281 1 85.25 169 THR A O 1
ATOM 1303 N N . ASN A 1 170 ? -12.117 -1.531 -9.031 1 75.06 170 ASN A N 1
ATOM 1304 C CA . ASN A 1 170 ? -12.578 -0.213 -9.461 1 75.06 170 ASN A CA 1
ATOM 1305 C C . ASN A 1 170 ? -12.539 -0.072 -10.977 1 75.06 170 ASN A C 1
ATOM 1307 O O . ASN A 1 170 ? -13.203 0.805 -11.539 1 75.06 170 ASN A O 1
ATOM 1311 N N . GLY A 1 171 ? -11.93 -0.997 -11.711 1 67.44 171 GLY A N 1
ATOM 1312 C CA . GLY A 1 171 ? -11.859 -0.916 -13.156 1 67.44 171 GLY A CA 1
ATOM 1313 C C . GLY A 1 171 ? -10.844 0.102 -13.648 1 67.44 171 GLY A C 1
ATOM 1314 O O . GLY A 1 171 ? -10.438 0.988 -12.898 1 67.44 171 GLY A O 1
ATOM 1315 N N . MET B 1 1 ? -74.938 6.836 -3.445 1 28.39 1 MET B N 1
ATOM 1316 C CA . MET B 1 1 ? -73.875 6.992 -2.512 1 28.39 1 MET B CA 1
ATOM 1317 C C . MET B 1 1 ? -72.625 6.242 -3.006 1 28.39 1 MET B C 1
ATOM 1319 O O . MET B 1 1 ? -71.562 6.32 -2.396 1 28.39 1 MET B O 1
ATOM 1323 N N . ASN B 1 2 ? -72.875 5.301 -4.098 1 29.84 2 ASN B N 1
ATOM 1324 C CA . ASN B 1 2 ? -71.938 4.23 -4.402 1 29.84 2 ASN B CA 1
ATOM 1325 C C . ASN B 1 2 ? -70.75 4.727 -5.281 1 29.84 2 ASN B C 1
ATOM 1327 O O . ASN B 1 2 ? -69.938 3.936 -5.723 1 29.84 2 ASN B O 1
ATOM 1331 N N . ARG B 1 3 ? -70.875 5.914 -5.961 1 31.92 3 ARG B N 1
ATOM 1332 C CA . ARG B 1 3 ? -69.938 6.387 -6.996 1 31.92 3 ARG B CA 1
ATOM 1333 C C . ARG B 1 3 ? -68.625 6.809 -6.398 1 31.92 3 ARG B C 1
ATOM 1335 O O . ARG B 1 3 ? -67.688 7.191 -7.125 1 31.92 3 ARG B O 1
ATOM 1342 N N . ILE B 1 4 ? -68.625 7.156 -5.125 1 36.22 4 ILE B N 1
ATOM 1343 C CA . ILE B 1 4 ? -67.438 7.777 -4.621 1 36.22 4 ILE B CA 1
ATOM 1344 C C . ILE B 1 4 ? -66.312 6.719 -4.473 1 36.22 4 ILE B C 1
ATOM 1346 O O . ILE B 1 4 ? -65.188 7.035 -4.113 1 36.22 4 ILE B O 1
ATOM 1350 N N . ARG B 1 5 ? -66.75 5.398 -4.574 1 36.41 5 ARG B N 1
ATOM 1351 C CA . ARG B 1 5 ? -65.75 4.426 -4.113 1 36.41 5 ARG B CA 1
ATOM 1352 C C . ARG B 1 5 ? -64.625 4.266 -5.133 1 36.41 5 ARG B C 1
ATOM 1354 O O . ARG B 1 5 ? -63.562 3.664 -4.832 1 36.41 5 ARG B O 1
ATOM 1361 N N . ASN B 1 6 ? -64.938 4.617 -6.422 1 36.81 6 ASN B N 1
ATOM 1362 C CA . ASN B 1 6 ? -64 4.109 -7.426 1 36.81 6 ASN B CA 1
ATOM 1363 C C . ASN B 1 6 ? -62.75 4.988 -7.539 1 36.81 6 ASN B C 1
ATOM 1365 O O . ASN B 1 6 ? -61.875 4.723 -8.359 1 36.81 6 ASN B O 1
ATOM 1369 N N . VAL B 1 7 ? -62.812 6.242 -7.066 1 39.28 7 VAL B N 1
ATOM 1370 C CA . VAL B 1 7 ? -61.688 7.137 -7.406 1 39.28 7 VAL B CA 1
ATOM 1371 C C . VAL B 1 7 ? -60.469 6.762 -6.59 1 39.28 7 VAL B C 1
ATOM 1373 O O . VAL B 1 7 ? -59.375 7.297 -6.824 1 39.28 7 VAL B O 1
ATOM 1376 N N . PHE B 1 8 ? -60.625 6.078 -5.402 1 37.22 8 PHE B N 1
ATOM 1377 C CA . PHE B 1 8 ? -59.469 5.883 -4.555 1 37.22 8 PHE B CA 1
ATOM 1378 C C . PHE B 1 8 ? -58.562 4.816 -5.133 1 37.22 8 PHE B C 1
ATOM 1380 O O . PHE B 1 8 ? -57.438 4.598 -4.629 1 37.22 8 PHE B O 1
ATOM 1387 N N . LYS B 1 9 ? -59.031 3.98 -6.059 1 40.56 9 LYS B N 1
ATOM 1388 C CA . LYS B 1 9 ? -58.156 2.885 -6.473 1 40.56 9 LYS B CA 1
ATOM 1389 C C . LYS B 1 9 ? -57 3.393 -7.344 1 40.56 9 LYS B C 1
ATOM 1391 O O . LYS B 1 9 ? -56.125 2.621 -7.73 1 40.56 9 LYS B O 1
ATOM 1396 N N . LEU B 1 10 ? -57.25 4.562 -7.98 1 39.69 10 LEU B N 1
ATOM 1397 C CA . LEU B 1 10 ? -56.25 4.906 -8.992 1 39.69 10 LEU B CA 1
ATOM 1398 C C . LEU B 1 10 ? -54.969 5.395 -8.336 1 39.69 10 LEU B C 1
ATOM 1400 O O . LEU B 1 10 ? -53.906 5.383 -8.969 1 39.69 10 LEU B O 1
ATOM 1404 N N . PHE B 1 11 ? -55.094 5.91 -7.09 1 41.09 11 PHE B N 1
ATOM 1405 C CA . PHE B 1 11 ? -53.875 6.605 -6.645 1 41.09 11 PHE B CA 1
ATOM 1406 C C . PHE B 1 11 ? -52.844 5.617 -6.109 1 41.09 11 PHE B C 1
ATOM 1408 O O . PHE B 1 11 ? -51.812 6.016 -5.578 1 41.09 11 PHE B O 1
ATOM 1415 N N . LEU B 1 12 ? -53.188 4.316 -6.031 1 39.47 12 LEU B N 1
ATOM 1416 C CA . LEU B 1 12 ? -52.25 3.539 -5.227 1 39.47 12 LEU B CA 1
ATOM 1417 C C . LEU B 1 12 ? -50.969 3.32 -5.98 1 39.47 12 LEU B C 1
ATOM 1419 O O . LEU B 1 12 ? -49.906 3.15 -5.367 1 39.47 12 LEU B O 1
ATOM 1423 N N . PRO B 1 13 ? -50.969 3.232 -7.344 1 41.12 13 PRO B N 1
ATOM 1424 C CA . PRO B 1 13 ? -49.75 2.588 -7.816 1 41.12 13 PRO B CA 1
ATOM 1425 C C . PRO B 1 13 ? -48.531 3.512 -7.742 1 41.12 13 PRO B C 1
ATOM 1427 O O . PRO B 1 13 ? -47.438 3.107 -8.102 1 41.12 13 PRO B O 1
ATOM 1430 N N . VAL B 1 14 ? -48.75 4.848 -7.574 1 40.94 14 VAL B N 1
ATOM 1431 C CA . VAL B 1 14 ? -47.594 5.648 -7.906 1 40.94 14 VAL B CA 1
ATOM 1432 C C . VAL B 1 14 ? -46.531 5.488 -6.816 1 40.94 14 VAL B C 1
ATOM 1434 O O . VAL B 1 14 ? -45.344 5.719 -7.059 1 40.94 14 VAL B O 1
ATOM 1437 N N . PHE B 1 15 ? -46.938 5.238 -5.574 1 39.66 15 PHE B N 1
ATOM 1438 C CA . PHE B 1 15 ? -45.938 5.379 -4.531 1 39.66 15 PHE B CA 1
ATOM 1439 C C . PHE B 1 15 ? -44.906 4.258 -4.617 1 39.66 15 PHE B C 1
ATOM 1441 O O . PHE B 1 15 ? -43.938 4.25 -3.869 1 39.66 15 PHE B O 1
ATOM 1448 N N . CYS B 1 16 ? -45.312 3.152 -5.184 1 36.62 16 CYS B N 1
ATOM 1449 C CA . CYS B 1 16 ? -44.344 2.08 -5.047 1 36.62 16 CYS B CA 1
ATOM 1450 C C . CYS B 1 16 ? -43.031 2.428 -5.77 1 36.62 16 CYS B C 1
ATOM 1452 O O . CYS B 1 16 ? -42.094 1.623 -5.801 1 36.62 16 CYS B O 1
ATOM 1454 N N . LEU B 1 17 ? -43.094 3.406 -6.629 1 35.44 17 LEU B N 1
ATOM 1455 C CA . LEU B 1 17 ? -41.875 3.439 -7.449 1 35.44 17 LEU B CA 1
ATOM 1456 C C . LEU B 1 17 ? -40.688 3.977 -6.648 1 35.44 17 LEU B C 1
ATOM 1458 O O . LEU B 1 17 ? -39.562 4.055 -7.164 1 35.44 17 LEU B O 1
ATOM 1462 N N . LEU B 1 18 ? -41 4.875 -5.707 1 33.34 18 LEU B N 1
ATOM 1463 C CA . LEU B 1 18 ? -39.781 5.535 -5.262 1 33.34 18 LEU B CA 1
ATOM 1464 C C . LEU B 1 18 ? -38.938 4.598 -4.414 1 33.34 18 LEU B C 1
ATOM 1466 O O . LEU B 1 18 ? -38.156 5.051 -3.57 1 33.34 18 LEU B O 1
ATOM 1470 N N . ALA B 1 19 ? -39.375 3.387 -4.113 1 34.56 19 ALA B N 1
ATOM 1471 C CA . ALA B 1 19 ? -38.312 2.666 -3.42 1 34.56 19 ALA B CA 1
ATOM 1472 C C . ALA B 1 19 ? -37.031 2.719 -4.211 1 34.56 19 ALA B C 1
ATOM 1474 O O . ALA B 1 19 ? -36.781 1.89 -5.098 1 34.56 19 ALA B O 1
ATOM 1475 N N . GLY B 1 20 ? -36.75 3.857 -4.805 1 32.19 20 GLY B N 1
ATOM 1476 C CA . GLY B 1 20 ? -35.375 3.941 -5.258 1 32.19 20 GLY B CA 1
ATOM 1477 C C . GLY B 1 20 ? -34.375 3.42 -4.238 1 32.19 20 GLY B C 1
ATOM 1478 O O . GLY B 1 20 ? -34.25 3.975 -3.143 1 32.19 20 GLY B O 1
ATOM 1479 N N . SER B 1 21 ? -34.281 2.084 -4.09 1 29.69 21 SER B N 1
ATOM 1480 C CA . SER B 1 21 ? -33.156 1.424 -3.434 1 29.69 21 SER B CA 1
ATOM 1481 C C . SER B 1 21 ? -31.844 2.178 -3.678 1 29.69 21 SER B C 1
ATOM 1483 O O . SER B 1 21 ? -31.453 2.396 -4.824 1 29.69 21 SER B O 1
ATOM 1485 N N . CYS B 1 22 ? -31.641 3.295 -3.025 1 31.31 22 CYS B N 1
ATOM 1486 C CA . CYS B 1 22 ? -30.234 3.68 -2.883 1 31.31 22 CYS B CA 1
ATOM 1487 C C . CYS B 1 22 ? -29.344 2.449 -2.791 1 31.31 22 CYS B C 1
ATOM 1489 O O . CYS B 1 22 ? -29.297 1.778 -1.758 1 31.31 22 CYS B O 1
ATOM 1491 N N . GLY B 1 23 ? -29.469 1.359 -3.535 1 28.64 23 GLY B N 1
ATOM 1492 C CA . GLY B 1 23 ? -28.406 0.377 -3.605 1 28.64 23 GLY B CA 1
ATOM 1493 C C . GLY B 1 23 ? -27.016 0.999 -3.574 1 28.64 23 GLY B C 1
ATOM 1494 O O . GLY B 1 23 ? -26.547 1.53 -4.582 1 28.64 23 GLY B O 1
ATOM 1495 N N . TYR B 1 24 ? -26.766 1.86 -2.637 1 27.06 24 TYR B N 1
ATOM 1496 C CA . TYR B 1 24 ? -25.375 2.213 -2.355 1 27.06 24 TYR B CA 1
ATOM 1497 C C . TYR B 1 24 ? -24.453 1.033 -2.623 1 27.06 24 TYR B C 1
ATOM 1499 O O . TYR B 1 24 ? -24.484 0.034 -1.901 1 27.06 24 TYR B O 1
ATOM 1507 N N . GLN B 1 25 ? -24.344 0.52 -3.779 1 30.11 25 GLN B N 1
ATOM 1508 C CA . GLN B 1 25 ? -23.375 -0.538 -4.059 1 30.11 25 GLN B CA 1
ATOM 1509 C C . GLN B 1 25 ? -21.969 -0.139 -3.596 1 30.11 25 GLN B C 1
ATOM 1511 O O . GLN B 1 25 ? -21.422 0.864 -4.055 1 30.11 25 GLN B O 1
ATOM 1516 N N . LEU B 1 26 ? -21.594 -0.189 -2.385 1 33.5 26 LEU B N 1
ATOM 1517 C CA . LEU B 1 26 ? -20.25 -0.187 -1.823 1 33.5 26 LEU B CA 1
ATOM 1518 C C . LEU B 1 26 ? -19.219 -0.625 -2.865 1 33.5 26 LEU B C 1
ATOM 1520 O O . LEU B 1 26 ? -18.016 -0.628 -2.598 1 33.5 26 LEU B O 1
ATOM 1524 N N . GLY B 1 27 ? -19.516 -1.517 -3.871 1 37.56 27 GLY B N 1
ATOM 1525 C CA . GLY B 1 27 ? -18.578 -2.256 -4.711 1 37.56 27 GLY B CA 1
ATOM 1526 C C . GLY B 1 27 ? -17.922 -1.393 -5.77 1 37.56 27 GLY B C 1
ATOM 1527 O O . GLY B 1 27 ? -18.5 -0.416 -6.238 1 37.56 27 GLY B O 1
ATOM 1528 N N . GLY B 1 28 ? -16.578 -1.043 -5.602 1 47.53 28 GLY B N 1
ATOM 1529 C CA . GLY B 1 28 ? -15.867 -0.567 -6.773 1 47.53 28 GLY B CA 1
ATOM 1530 C C . GLY B 1 28 ? -16.469 -1.048 -8.078 1 47.53 28 GLY B C 1
ATOM 1531 O O . GLY B 1 28 ? -17.312 -1.957 -8.086 1 47.53 28 GLY B O 1
ATOM 1532 N N . THR B 1 29 ? -16.625 -0.142 -8.961 1 58.22 29 THR B N 1
ATOM 1533 C CA . THR B 1 29 ? -17.109 -0.578 -10.266 1 58.22 29 THR B CA 1
ATOM 1534 C C . THR B 1 29 ? -16.172 -1.615 -10.875 1 58.22 29 THR B C 1
ATOM 1536 O O . THR B 1 29 ? -15.055 -1.291 -11.266 1 58.22 29 THR B O 1
ATOM 1539 N N . LYS B 1 30 ? -16.516 -2.875 -10.523 1 67.75 30 LYS B N 1
ATOM 1540 C CA . LYS B 1 30 ? -15.82 -4.008 -11.133 1 67.75 30 LYS B CA 1
ATOM 1541 C C . LYS B 1 30 ? -15.758 -3.854 -12.648 1 67.75 30 LYS B C 1
ATOM 1543 O O . LYS B 1 30 ? -16.625 -3.219 -13.258 1 67.75 30 LYS B O 1
ATOM 1548 N N . PRO B 1 31 ? -14.602 -4.254 -13.18 1 74.19 31 PRO B N 1
ATOM 1549 C CA . PRO B 1 31 ? -14.664 -4.445 -14.633 1 74.19 31 PRO B CA 1
ATOM 1550 C C . PRO B 1 31 ? -15.906 -5.219 -15.07 1 74.19 31 PRO B C 1
ATOM 1552 O O . PRO B 1 31 ? -16.406 -6.062 -14.32 1 74.19 31 PRO B O 1
ATOM 1555 N N . PRO B 1 32 ? -16.391 -4.836 -16.25 1 77.19 32 PRO B N 1
ATOM 1556 C CA . PRO B 1 32 ? -17.656 -5.41 -16.703 1 77.19 32 PRO B CA 1
ATOM 1557 C C . PRO B 1 32 ? -17.688 -6.934 -16.609 1 77.19 32 PRO B C 1
ATOM 1559 O O . PRO B 1 32 ? -18.688 -7.508 -16.172 1 77.19 32 PRO B O 1
ATOM 1562 N N . LYS B 1 33 ? -16.609 -7.656 -16.953 1 86.19 33 LYS B N 1
ATOM 1563 C CA . LYS B 1 33 ? -16.625 -9.117 -16.969 1 86.19 33 LYS B CA 1
ATOM 1564 C C . LYS B 1 33 ? -16.578 -9.672 -15.539 1 86.19 33 LYS B C 1
ATOM 1566 O O . LYS B 1 33 ? -16.797 -10.867 -15.328 1 86.19 33 LYS B O 1
ATOM 1571 N N . LEU B 1 34 ? -16.328 -8.75 -14.609 1 89.62 34 LEU B N 1
ATOM 1572 C CA . LEU B 1 34 ? -16.203 -9.203 -13.234 1 89.62 34 LEU B CA 1
ATOM 1573 C C . LEU B 1 34 ? -17.406 -8.758 -12.406 1 89.62 34 LEU B C 1
ATOM 1575 O O . LEU B 1 34 ? -17.438 -8.984 -11.188 1 89.62 34 LEU B O 1
ATOM 1579 N N . GLU B 1 35 ? -18.375 -8.227 -13.039 1 85.69 35 GLU B N 1
ATOM 1580 C CA . GLU B 1 35 ? -19.484 -7.559 -12.367 1 85.69 35 GLU B CA 1
ATOM 1581 C C . GLU B 1 35 ? -20.266 -8.539 -11.492 1 85.69 35 GLU B C 1
ATOM 1583 O O . GLU B 1 35 ? -20.703 -8.18 -10.398 1 85.69 35 GLU B O 1
ATOM 1588 N N . LEU B 1 36 ? -20.344 -9.766 -11.922 1 87.38 36 LEU B N 1
ATOM 1589 C CA . LEU B 1 36 ? -21.203 -10.711 -11.219 1 87.38 36 LEU B CA 1
ATOM 1590 C C . LEU B 1 36 ? -20.422 -11.477 -10.164 1 87.38 36 LEU B C 1
ATOM 1592 O O . LEU B 1 36 ? -21.016 -12.148 -9.312 1 87.38 36 LEU B O 1
ATOM 1596 N N . ALA B 1 37 ? -19.156 -11.406 -10.195 1 92.88 37 ALA B N 1
ATOM 1597 C CA . ALA B 1 37 ? -18.328 -12.18 -9.266 1 92.88 37 ALA B CA 1
ATOM 1598 C C . ALA B 1 37 ? -18.453 -11.625 -7.848 1 92.88 37 ALA B C 1
ATOM 1600 O O . ALA B 1 37 ? -18.422 -10.414 -7.641 1 92.88 37 ALA B O 1
ATOM 1601 N N . GLN B 1 38 ? -18.625 -12.594 -6.863 1 92.31 38 GLN B N 1
ATOM 1602 C CA . GLN B 1 38 ? -18.734 -12.195 -5.465 1 92.31 38 GLN B CA 1
ATOM 1603 C C . GLN B 1 38 ? -17.578 -12.758 -4.637 1 92.31 38 GLN B C 1
ATOM 1605 O O . GLN B 1 38 ? -17.219 -12.188 -3.607 1 92.31 38 GLN B O 1
ATOM 1610 N N . THR B 1 39 ? -17.125 -13.922 -5.109 1 95 39 THR B N 1
ATOM 1611 C CA . THR B 1 39 ? -16.062 -14.586 -4.352 1 95 39 THR B CA 1
ATOM 1612 C C . THR B 1 39 ? -14.812 -14.758 -5.203 1 95 39 THR B C 1
ATOM 1614 O O . THR B 1 39 ? -14.898 -14.953 -6.418 1 95 39 THR B O 1
ATOM 1617 N N . VAL B 1 40 ? -13.672 -14.617 -4.539 1 96 40 VAL B N 1
ATOM 1618 C CA . VAL B 1 40 ? -12.414 -14.711 -5.266 1 96 40 VAL B CA 1
ATOM 1619 C C . VAL B 1 40 ? -11.438 -15.609 -4.512 1 96 40 VAL B C 1
ATOM 1621 O O . VAL B 1 40 ? -11.383 -15.578 -3.279 1 96 40 VAL B O 1
ATOM 1624 N N . LYS B 1 41 ? -10.773 -16.469 -5.25 1 96.19 41 LYS B N 1
ATOM 1625 C CA . LYS B 1 41 ? -9.625 -17.219 -4.754 1 96.19 41 LYS B CA 1
ATOM 1626 C C . LYS B 1 41 ? -8.32 -16.672 -5.34 1 96.19 41 LYS B C 1
ATOM 1628 O O . LYS B 1 41 ? -8.203 -16.516 -6.555 1 96.19 41 LYS B O 1
ATOM 1633 N N . VAL B 1 42 ? -7.461 -16.312 -4.504 1 96.38 42 VAL B N 1
ATOM 1634 C CA . VAL B 1 42 ? -6.133 -15.914 -4.957 1 96.38 42 VAL B CA 1
ATOM 1635 C C . VAL B 1 42 ? -5.203 -17.125 -4.938 1 96.38 42 VAL B C 1
ATOM 1637 O O . VAL B 1 42 ? -4.879 -17.656 -3.869 1 96.38 42 VAL B O 1
ATOM 1640 N N . CYS B 1 43 ? -4.77 -17.562 -6.109 1 95.81 43 CYS B N 1
ATOM 1641 C CA . CYS B 1 43 ? -3.875 -18.703 -6.199 1 95.81 43 CYS B CA 1
ATOM 1642 C C . CYS B 1 43 ? -2.426 -18.281 -5.996 1 95.81 43 CYS B C 1
ATOM 1644 O O . CYS B 1 43 ? -2.078 -17.125 -6.203 1 95.81 43 CYS B O 1
ATOM 1646 N N . LEU B 1 44 ? -1.669 -19.281 -5.535 1 94.25 44 LEU B N 1
ATOM 1647 C CA . LEU B 1 44 ? -0.241 -19.016 -5.402 1 94.25 44 LEU B CA 1
ATOM 1648 C C . LEU B 1 44 ? 0.363 -18.625 -6.742 1 94.25 44 LEU B C 1
ATOM 1650 O O . LEU B 1 44 ? 0.235 -19.344 -7.73 1 94.25 44 LEU B O 1
ATOM 1654 N N . PHE B 1 45 ? 0.959 -17.438 -6.75 1 96.19 45 PHE B N 1
ATOM 1655 C CA . PHE B 1 45 ? 1.654 -17 -7.957 1 96.19 45 PHE B CA 1
ATOM 1656 C C . PHE B 1 45 ? 2.83 -17.922 -8.258 1 96.19 45 PHE B C 1
ATOM 1658 O O . PHE B 1 45 ? 3.475 -18.438 -7.344 1 96.19 45 PHE B O 1
ATOM 1665 N N . ALA B 1 46 ? 3.061 -18.109 -9.531 1 96.44 46 ALA B N 1
ATOM 1666 C CA . ALA B 1 46 ? 4.312 -18.766 -9.906 1 96.44 46 ALA B CA 1
ATOM 1667 C C . ALA B 1 46 ? 5.504 -17.844 -9.664 1 96.44 46 ALA B C 1
ATOM 1669 O O . ALA B 1 46 ? 5.383 -16.625 -9.75 1 96.44 46 ALA B O 1
ATOM 1670 N N . ASN B 1 47 ? 6.652 -18.453 -9.336 1 92.56 47 ASN B N 1
ATOM 1671 C CA . ASN B 1 47 ? 7.859 -17.672 -9.078 1 92.56 47 ASN B CA 1
ATOM 1672 C C . ASN B 1 47 ? 8.93 -17.922 -10.133 1 92.56 47 ASN B C 1
ATOM 1674 O O . ASN B 1 47 ? 9.625 -18.922 -10.094 1 92.56 47 ASN B O 1
ATOM 1678 N N . ASN B 1 48 ? 9.047 -17.016 -11.016 1 89.81 48 ASN B N 1
ATOM 1679 C CA . ASN B 1 48 ? 10.086 -17.109 -12.039 1 89.81 48 ASN B CA 1
ATOM 1680 C C . ASN B 1 48 ? 11.227 -16.141 -11.773 1 89.81 48 ASN B C 1
ATOM 1682 O O . ASN B 1 48 ? 11.922 -15.719 -12.703 1 89.81 48 ASN B O 1
ATOM 1686 N N . SER B 1 49 ? 11.312 -15.711 -10.539 1 84.25 49 SER B N 1
ATOM 1687 C CA . SER B 1 49 ? 12.406 -14.852 -10.109 1 84.25 49 SER B CA 1
ATOM 1688 C C . SER B 1 49 ? 13.383 -15.617 -9.219 1 84.25 49 SER B C 1
ATOM 1690 O O . SER B 1 49 ? 13.164 -16.781 -8.906 1 84.25 49 SER B O 1
ATOM 1692 N N . LEU B 1 50 ? 14.516 -14.961 -8.805 1 80.06 50 LEU B N 1
ATOM 1693 C CA . LEU B 1 50 ? 15.531 -15.586 -7.973 1 80.06 50 LEU B CA 1
ATOM 1694 C C . LEU B 1 50 ? 15.281 -15.289 -6.496 1 80.06 50 LEU B C 1
ATOM 1696 O O . LEU B 1 50 ? 16.094 -15.656 -5.641 1 80.06 50 LEU B O 1
ATOM 1700 N N . GLU B 1 51 ? 14.148 -14.68 -6.203 1 78.38 51 GLU B N 1
ATOM 1701 C CA . GLU B 1 51 ? 13.773 -14.398 -4.82 1 78.38 51 GLU B CA 1
ATOM 1702 C C . GLU B 1 51 ? 12.734 -15.398 -4.316 1 78.38 51 GLU B C 1
ATOM 1704 O O . GLU B 1 51 ? 11.555 -15.312 -4.676 1 78.38 51 GLU B O 1
ATOM 1709 N N . PRO B 1 52 ? 13.141 -16.281 -3.473 1 79.88 52 PRO B N 1
ATOM 1710 C CA . PRO B 1 52 ? 12.297 -17.438 -3.129 1 79.88 52 PRO B CA 1
ATOM 1711 C C . PRO B 1 52 ? 10.961 -17.016 -2.514 1 79.88 52 PRO B C 1
ATOM 1713 O O . PRO B 1 52 ? 9.945 -17.672 -2.734 1 79.88 52 PRO B O 1
ATOM 1716 N N . ARG B 1 53 ? 10.969 -15.867 -1.823 1 76.81 53 ARG B N 1
ATOM 1717 C CA . ARG B 1 53 ? 9.766 -15.508 -1.078 1 76.81 53 ARG B CA 1
ATOM 1718 C C . ARG B 1 53 ? 8.859 -14.602 -1.905 1 76.81 53 ARG B C 1
ATOM 1720 O O . ARG B 1 53 ? 7.762 -14.25 -1.47 1 76.81 53 ARG B O 1
ATOM 1727 N N . ALA B 1 54 ? 9.211 -14.328 -3.129 1 85.56 54 ALA B N 1
ATOM 1728 C CA . ALA B 1 54 ? 8.508 -13.312 -3.916 1 85.56 54 ALA B CA 1
ATOM 1729 C C . ALA B 1 54 ? 7.066 -13.734 -4.195 1 85.56 54 ALA B C 1
ATOM 1731 O O . ALA B 1 54 ? 6.133 -12.961 -3.984 1 85.56 54 ALA B O 1
ATOM 1732 N N . ALA B 1 55 ? 6.938 -15.008 -4.516 1 90.94 55 ALA B N 1
ATOM 1733 C CA . ALA B 1 55 ? 5.613 -15.5 -4.891 1 90.94 55 ALA B CA 1
ATOM 1734 C C . ALA B 1 55 ? 4.668 -15.508 -3.691 1 90.94 55 ALA B C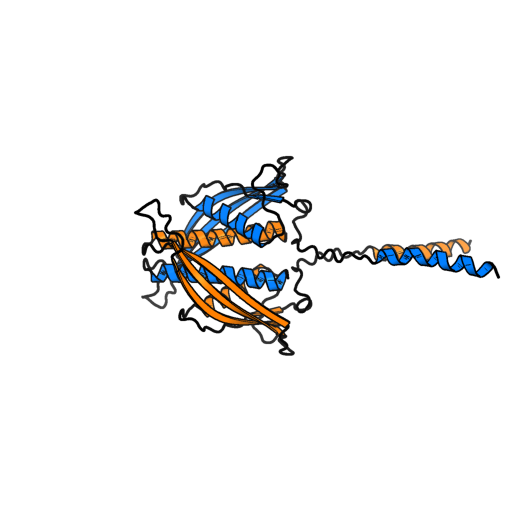 1
ATOM 1736 O O . ALA B 1 55 ? 3.523 -15.062 -3.793 1 90.94 55 ALA B O 1
ATOM 1737 N N . THR B 1 56 ? 5.168 -15.984 -2.605 1 88.12 56 THR B N 1
ATOM 1738 C CA . THR B 1 56 ? 4.336 -16.062 -1.409 1 88.12 56 THR B CA 1
ATOM 1739 C C . THR B 1 56 ? 3.984 -14.664 -0.908 1 88.12 56 THR B C 1
ATOM 1741 O O . THR B 1 56 ? 2.846 -14.414 -0.506 1 88.12 56 THR B O 1
ATOM 1744 N N . LEU B 1 57 ? 4.887 -13.734 -1.037 1 83 57 LEU B N 1
ATOM 1745 C CA . LEU B 1 57 ? 4.66 -12.367 -0.576 1 83 57 LEU B CA 1
ATOM 1746 C C . LEU B 1 57 ? 3.619 -11.672 -1.442 1 83 57 LEU B C 1
ATOM 1748 O O . LEU B 1 57 ? 2.721 -11 -0.924 1 83 57 LEU B O 1
ATOM 1752 N N . VAL B 1 58 ? 3.699 -11.867 -2.742 1 90.62 58 VAL B N 1
ATOM 1753 C CA . VAL B 1 58 ? 2.754 -11.242 -3.658 1 90.62 58 VAL B CA 1
ATOM 1754 C C . VAL B 1 58 ? 1.363 -11.836 -3.455 1 90.62 58 VAL B C 1
ATOM 1756 O O . VAL B 1 58 ? 0.374 -11.109 -3.359 1 90.62 58 VAL B O 1
ATOM 1759 N N . THR B 1 59 ? 1.31 -13.164 -3.338 1 92.81 59 THR B N 1
ATOM 1760 C CA . THR B 1 59 ? 0.038 -13.852 -3.16 1 92.81 59 THR B CA 1
ATOM 1761 C C . THR B 1 59 ? -0.652 -13.398 -1.878 1 92.81 59 THR B C 1
ATOM 1763 O O . THR B 1 59 ? -1.836 -13.047 -1.893 1 92.81 59 THR B O 1
ATOM 1766 N N . GLY B 1 60 ? 0.149 -13.398 -0.812 1 87.94 60 GLY B N 1
ATOM 1767 C CA . GLY B 1 60 ? -0.398 -12.977 0.467 1 87.94 60 GLY B CA 1
ATOM 1768 C C . GLY B 1 60 ? -0.846 -11.531 0.476 1 87.94 60 GLY B C 1
ATOM 1769 O O . GLY B 1 60 ? -1.908 -11.203 1.012 1 87.94 60 GLY B O 1
ATOM 1770 N N . ALA B 1 61 ? -0.046 -10.672 -0.108 1 85.38 61 ALA B N 1
ATOM 1771 C CA . ALA B 1 61 ? -0.374 -9.25 -0.157 1 85.38 61 ALA B CA 1
ATOM 1772 C C . ALA B 1 61 ? -1.646 -9.008 -0.965 1 85.38 61 ALA B C 1
ATOM 1774 O O . ALA B 1 61 ? -2.48 -8.188 -0.586 1 85.38 61 ALA B O 1
ATOM 1775 N N . LEU B 1 62 ? -1.824 -9.711 -2.045 1 92.25 62 LEU B N 1
ATOM 1776 C CA . LEU B 1 62 ? -3.01 -9.531 -2.875 1 92.25 62 LEU B CA 1
ATOM 1777 C C . LEU B 1 62 ? -4.258 -10.023 -2.15 1 92.25 62 LEU B C 1
ATOM 1779 O O . LEU B 1 62 ? -5.301 -9.367 -2.178 1 92.25 62 LEU B O 1
ATOM 1783 N N . ALA B 1 63 ? -4.145 -11.156 -1.542 1 90.38 63 ALA B N 1
ATOM 1784 C CA . ALA B 1 63 ? -5.27 -11.648 -0.751 1 90.38 63 ALA B CA 1
ATOM 1785 C C . ALA B 1 63 ? -5.672 -10.641 0.32 1 90.38 63 ALA B C 1
ATOM 1787 O O . ALA B 1 63 ? -6.859 -10.344 0.483 1 90.38 63 ALA B O 1
ATOM 1788 N N . ASP B 1 64 ? -4.664 -10.164 1.004 1 83.25 64 ASP B N 1
ATOM 1789 C CA . ASP B 1 64 ? -4.906 -9.188 2.061 1 83.25 64 ASP B CA 1
ATOM 1790 C C . ASP B 1 64 ? -5.59 -7.934 1.507 1 83.25 64 ASP B C 1
ATOM 1792 O O . ASP B 1 64 ? -6.523 -7.41 2.113 1 83.25 64 ASP B O 1
ATOM 1796 N N . GLU B 1 65 ? -5.098 -7.414 0.376 1 84.56 65 GLU B N 1
ATOM 1797 C CA . GLU B 1 65 ? -5.641 -6.203 -0.228 1 84.56 65 GLU B CA 1
ATOM 1798 C C . GLU B 1 65 ? -7.086 -6.41 -0.678 1 84.56 65 GLU B C 1
ATOM 1800 O O . GLU B 1 65 ? -7.93 -5.531 -0.496 1 84.56 65 GLU B O 1
ATOM 1805 N N . LEU B 1 66 ? -7.387 -7.504 -1.256 1 88.5 66 LEU B N 1
ATOM 1806 C CA . LEU B 1 66 ? -8.742 -7.793 -1.705 1 88.5 66 LEU B CA 1
ATOM 1807 C C . LEU B 1 66 ? -9.695 -7.934 -0.518 1 88.5 66 LEU B C 1
ATOM 1809 O O . LEU B 1 66 ? -10.844 -7.488 -0.578 1 88.5 66 LEU B O 1
ATOM 1813 N N . GLN B 1 67 ? -9.141 -8.594 0.473 1 84.56 67 GLN B N 1
ATOM 1814 C CA . GLN B 1 67 ? -9.93 -8.711 1.695 1 84.56 67 GLN B CA 1
ATOM 1815 C C . GLN B 1 67 ? -10.227 -7.332 2.293 1 84.56 67 GLN B C 1
ATOM 1817 O O . GLN B 1 67 ? -11.352 -7.062 2.715 1 84.56 67 GLN B O 1
ATOM 1822 N N . ARG B 1 68 ? -9.227 -6.566 2.328 1 77 68 ARG B N 1
ATOM 1823 C CA . ARG B 1 68 ? -9.367 -5.223 2.883 1 77 68 ARG B CA 1
ATOM 1824 C C . ARG B 1 68 ? -10.344 -4.391 2.057 1 77 68 ARG B C 1
ATOM 1826 O O . ARG B 1 68 ? -11.133 -3.615 2.607 1 77 68 ARG B O 1
ATOM 1833 N N . ASP B 1 69 ? -10.242 -4.48 0.731 1 75.69 69 ASP B N 1
ATOM 1834 C CA . ASP B 1 69 ? -11.125 -3.76 -0.183 1 75.69 69 ASP B CA 1
ATOM 1835 C C . ASP B 1 69 ? -12.578 -4.16 0.03 1 75.69 69 ASP B C 1
ATOM 1837 O O . ASP B 1 69 ? -13.484 -3.324 -0.068 1 75.69 69 ASP B O 1
ATOM 1841 N N . GLY B 1 70 ? -12.828 -5.418 0.233 1 82.06 70 GLY B N 1
ATOM 1842 C CA . GLY B 1 70 ? -14.141 -5.918 0.61 1 82.06 70 GLY B CA 1
ATOM 1843 C C . GLY B 1 70 ? -15.055 -6.145 -0.578 1 82.06 70 GLY B C 1
ATOM 1844 O O . GLY B 1 70 ? -16.203 -6.582 -0.414 1 82.06 70 GLY B O 1
ATOM 1845 N N . THR B 1 71 ? -14.648 -5.781 -1.768 1 82.94 71 THR B N 1
ATOM 1846 C CA . THR B 1 71 ? -15.461 -5.984 -2.963 1 82.94 71 THR B CA 1
ATOM 1847 C C . THR B 1 71 ? -15.719 -7.469 -3.195 1 82.94 71 THR B C 1
ATOM 1849 O O . THR B 1 71 ? -16.797 -7.855 -3.643 1 82.94 71 THR B O 1
ATOM 1852 N N . TYR B 1 72 ? -14.695 -8.25 -2.875 1 89.44 72 TYR B N 1
ATOM 1853 C CA . TYR B 1 72 ? -14.789 -9.703 -3.01 1 89.44 72 TYR B CA 1
ATOM 1854 C C . TYR B 1 72 ? -14.641 -10.383 -1.655 1 89.44 72 TYR B C 1
ATOM 1856 O O . TYR B 1 72 ? -13.883 -9.93 -0.801 1 89.44 72 TYR B O 1
ATOM 1864 N N . ARG B 1 73 ? -15.438 -11.453 -1.502 1 90.62 73 ARG B N 1
ATOM 1865 C CA . ARG B 1 73 ? -15.164 -12.352 -0.383 1 90.62 73 ARG B CA 1
ATOM 1866 C C . ARG B 1 73 ? -14.086 -13.367 -0.747 1 90.62 73 ARG B C 1
ATOM 1868 O O . ARG B 1 73 ? -14.164 -14.016 -1.789 1 90.62 73 ARG B O 1
ATOM 1875 N N . LEU B 1 74 ? -13.109 -13.422 0.063 1 90.31 74 LEU B N 1
ATOM 1876 C CA . LEU B 1 74 ? -12.047 -14.391 -0.198 1 90.31 74 LEU B CA 1
ATOM 1877 C C . LEU B 1 74 ? -12.547 -15.812 0.025 1 90.31 74 LEU B C 1
ATOM 1879 O O . LEU B 1 74 ? -13.258 -16.078 0.995 1 90.31 74 LEU B O 1
ATOM 1883 N N . SER B 1 75 ? -12.227 -16.641 -0.918 1 89.5 75 SER B N 1
ATOM 1884 C CA . SER B 1 75 ? -12.586 -18.047 -0.809 1 89.5 75 SER B CA 1
ATOM 1885 C C . SER B 1 75 ? -11.352 -18.938 -0.895 1 89.5 75 SER B C 1
ATOM 1887 O O . SER B 1 75 ? -10.406 -18.625 -1.62 1 89.5 75 SER B O 1
ATOM 1889 N N . SER B 1 76 ? -11.195 -19.859 0 1 77.25 76 SER B N 1
ATOM 1890 C CA . SER B 1 76 ? -10.086 -20.797 -0.04 1 77.25 76 SER B CA 1
ATOM 1891 C C . SER B 1 76 ? -10.438 -22.016 -0.881 1 77.25 76 SER B C 1
ATOM 1893 O O . SER B 1 76 ? -9.555 -22.812 -1.221 1 77.25 76 SER B O 1
ATOM 1895 N N . GLY B 1 77 ? -11.688 -22.141 -1.206 1 72.38 77 GLY B N 1
ATOM 1896 C CA . GLY B 1 77 ? -12.102 -23.391 -1.806 1 72.38 77 GLY B CA 1
ATOM 1897 C C . GLY B 1 77 ? -12.406 -23.281 -3.287 1 72.38 77 GLY B C 1
ATOM 1898 O O . GLY B 1 77 ? -12.094 -22.266 -3.912 1 72.38 77 GLY B O 1
ATOM 1899 N N . ALA B 1 78 ? -12.734 -24.406 -3.875 1 74.69 78 ALA B N 1
ATOM 1900 C CA . ALA B 1 78 ? -13.109 -24.578 -5.277 1 74.69 78 ALA B CA 1
ATOM 1901 C C . ALA B 1 78 ? -14.398 -23.828 -5.594 1 74.69 78 ALA B C 1
ATOM 1903 O O . ALA B 1 78 ? -14.766 -23.672 -6.762 1 74.69 78 ALA B O 1
ATOM 1904 N N . ASP B 1 79 ? -14.938 -23.172 -4.605 1 84.56 79 ASP B N 1
ATOM 1905 C CA . ASP B 1 79 ? -16.266 -22.594 -4.816 1 84.56 79 ASP B CA 1
ATOM 1906 C C . ASP B 1 79 ? -16.172 -21.094 -5.086 1 84.56 79 ASP B C 1
ATOM 1908 O O . ASP B 1 79 ? -17.188 -20.391 -5.062 1 84.56 79 ASP B O 1
ATOM 1912 N N . ALA B 1 80 ? -15.031 -20.609 -5.422 1 93.81 80 ALA B N 1
ATOM 1913 C CA . ALA B 1 80 ? -14.906 -19.188 -5.75 1 93.81 80 ALA B CA 1
ATOM 1914 C C . ALA B 1 80 ? -15.492 -18.906 -7.129 1 93.81 80 ALA B C 1
ATOM 1916 O O . ALA B 1 80 ? -15.438 -19.75 -8.023 1 93.81 80 ALA B O 1
ATOM 1917 N N . ASP B 1 81 ? -16.125 -17.734 -7.273 1 95.38 81 ASP B N 1
ATOM 1918 C CA . ASP B 1 81 ? -16.609 -17.297 -8.578 1 95.38 81 ASP B CA 1
ATOM 1919 C C . ASP B 1 81 ? -15.445 -17.094 -9.547 1 95.38 81 ASP B C 1
ATOM 1921 O O . ASP B 1 81 ? -15.531 -17.469 -10.719 1 95.38 81 ASP B O 1
ATOM 1925 N N . ILE B 1 82 ? -14.414 -16.438 -9.039 1 96 82 ILE B N 1
ATOM 1926 C CA . ILE B 1 82 ? -13.25 -16.156 -9.875 1 96 82 ILE B CA 1
ATOM 1927 C C . ILE B 1 82 ? -11.969 -16.547 -9.133 1 96 82 ILE B C 1
ATOM 1929 O O . ILE B 1 82 ? -11.961 -16.641 -7.906 1 96 82 ILE B O 1
ATOM 1933 N N . ARG B 1 83 ? -10.945 -16.812 -9.961 1 97.06 83 ARG B N 1
ATOM 1934 C CA . ARG B 1 83 ? -9.594 -17.078 -9.469 1 97.06 83 ARG B CA 1
ATOM 1935 C C . ARG B 1 83 ? -8.594 -16.094 -10.062 1 97.06 83 ARG B C 1
ATOM 1937 O O . ARG B 1 83 ? -8.664 -15.766 -11.242 1 97.06 83 ARG B O 1
ATOM 1944 N N . VAL B 1 84 ? -7.738 -15.656 -9.219 1 97.12 84 VAL B N 1
ATOM 1945 C CA . VAL B 1 84 ? -6.621 -14.852 -9.688 1 97.12 84 VAL B CA 1
ATOM 1946 C C . VAL B 1 84 ? -5.34 -15.68 -9.68 1 97.12 84 VAL B C 1
ATOM 1948 O O . VAL B 1 84 ? -4.984 -16.281 -8.664 1 97.12 84 VAL B O 1
ATOM 1951 N N . GLU B 1 85 ? -4.727 -15.734 -10.836 1 97.56 85 GLU B N 1
ATOM 1952 C CA . GLU B 1 85 ? -3.463 -16.438 -11.039 1 97.56 85 GLU B CA 1
ATOM 1953 C C . GLU B 1 85 ? -2.41 -15.508 -11.641 1 97.56 85 GLU B C 1
ATOM 1955 O O . GLU B 1 85 ? -2.75 -14.516 -12.297 1 97.56 85 GLU B O 1
ATOM 1960 N N . GLY B 1 86 ? -1.163 -15.891 -11.32 1 97.69 86 GLY B N 1
ATOM 1961 C CA . GLY B 1 86 ? -0.151 -15.016 -11.898 1 97.69 86 GLY B CA 1
ATOM 1962 C C . GLY B 1 86 ? 1.263 -15.531 -11.688 1 97.69 86 GLY B C 1
ATOM 1963 O O . GLY B 1 86 ? 1.462 -16.672 -11.281 1 97.69 86 GLY B O 1
ATOM 1964 N N . GLU B 1 87 ? 2.176 -14.719 -12.062 1 96.75 87 GLU B N 1
ATOM 1965 C CA . GLU B 1 87 ? 3.59 -15.055 -11.906 1 96.75 87 GLU B CA 1
ATOM 1966 C C . GLU B 1 87 ? 4.422 -13.805 -11.617 1 96.75 87 GLU B C 1
ATOM 1968 O O . GLU B 1 87 ? 4.141 -12.734 -12.148 1 96.75 87 GLU B O 1
ATOM 1973 N N . VAL B 1 88 ? 5.344 -14.031 -10.773 1 95.62 88 VAL B N 1
ATOM 1974 C CA . VAL B 1 88 ? 6.434 -13.07 -10.633 1 95.62 88 VAL B CA 1
ATOM 1975 C C . VAL B 1 88 ? 7.496 -13.336 -11.695 1 95.62 88 VAL B C 1
ATOM 1977 O O . VAL B 1 88 ? 8.227 -14.328 -11.625 1 95.62 88 VAL B O 1
ATOM 1980 N N . TYR B 1 89 ? 7.621 -12.367 -12.578 1 93.69 89 TYR B N 1
ATOM 1981 C CA . TYR B 1 89 ? 8.484 -12.742 -13.695 1 93.69 89 TYR B CA 1
ATOM 1982 C C . TYR B 1 89 ? 9.789 -11.945 -13.656 1 93.69 89 TYR B C 1
ATOM 1984 O O . TYR B 1 89 ? 10.75 -12.297 -14.344 1 93.69 89 TYR B O 1
ATOM 1992 N N . SER B 1 90 ? 9.836 -10.852 -12.828 1 89.12 90 SER B N 1
ATOM 1993 C CA . SER B 1 90 ? 11.094 -10.125 -12.773 1 89.12 90 SER B CA 1
ATOM 1994 C C . SER B 1 90 ? 11.25 -9.383 -11.445 1 89.12 90 SER B C 1
ATOM 1996 O O . SER B 1 90 ? 10.273 -8.836 -10.922 1 89.12 90 SER B O 1
ATOM 1998 N N . ILE B 1 91 ? 12.453 -9.523 -10.914 1 87.06 91 ILE B N 1
ATOM 1999 C CA . ILE B 1 91 ? 12.898 -8.695 -9.797 1 87.06 91 ILE B CA 1
ATOM 2000 C C . ILE B 1 91 ? 14.273 -8.109 -10.109 1 87.06 91 ILE B C 1
ATOM 2002 O O . ILE B 1 91 ? 15.227 -8.852 -10.344 1 87.06 91 ILE B O 1
ATOM 2006 N N . THR B 1 92 ? 14.359 -6.824 -10.125 1 81.44 92 THR B N 1
ATOM 2007 C CA . THR B 1 92 ? 15.625 -6.156 -10.391 1 81.44 92 THR B CA 1
ATOM 2008 C C . THR B 1 92 ? 15.938 -5.137 -9.305 1 81.44 92 THR B C 1
ATOM 2010 O O . THR B 1 92 ? 15.039 -4.664 -8.609 1 81.44 92 THR B O 1
ATOM 2013 N N . PHE B 1 93 ? 17.172 -5.02 -9.055 1 72.12 93 PHE B N 1
ATOM 2014 C CA . PHE B 1 93 ? 17.656 -4.035 -8.094 1 72.12 93 PHE B CA 1
ATOM 2015 C C . PHE B 1 93 ? 18.328 -2.871 -8.805 1 72.12 93 PHE B C 1
ATOM 2017 O O . PHE B 1 93 ? 19.156 -3.076 -9.695 1 72.12 93 PHE B O 1
ATOM 2024 N N . ASP B 1 94 ? 17.766 -1.738 -8.625 1 70.06 94 ASP B N 1
ATOM 2025 C CA . ASP B 1 94 ? 18.359 -0.56 -9.242 1 70.06 94 ASP B CA 1
ATOM 2026 C C . ASP B 1 94 ? 18.781 0.4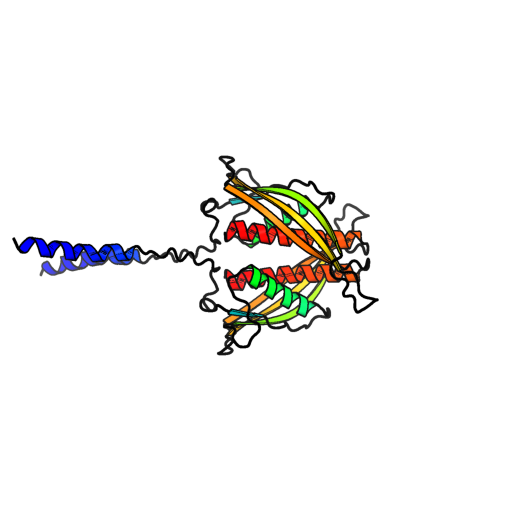64 -8.188 1 70.06 94 ASP B C 1
ATOM 2028 O O . ASP B 1 94 ? 18.156 0.549 -7.121 1 70.06 94 ASP B O 1
ATOM 2032 N N . GLN B 1 95 ? 20.016 0.946 -8.422 1 65.56 95 GLN B N 1
ATOM 2033 C CA . GLN B 1 95 ? 20.375 2.109 -7.617 1 65.56 95 GLN B CA 1
ATOM 2034 C C . GLN B 1 95 ? 19.469 3.297 -7.938 1 65.56 95 GLN B C 1
ATOM 2036 O O . GLN B 1 95 ? 19.25 3.627 -9.109 1 65.56 95 GLN B O 1
ATOM 2041 N N . LEU B 1 96 ? 18.734 3.539 -6.941 1 60.84 96 LEU B N 1
ATOM 2042 C CA . LEU B 1 96 ? 18 4.777 -7.18 1 60.84 96 LEU B CA 1
ATOM 2043 C C . LEU B 1 96 ? 18.891 5.992 -6.977 1 60.84 96 LEU B C 1
ATOM 2045 O O . LEU B 1 96 ? 20.062 5.848 -6.609 1 60.84 96 LEU B O 1
ATOM 2049 N N . ARG B 1 97 ? 18.391 7.484 -7.129 1 51.09 97 ARG B N 1
ATOM 2050 C CA . ARG B 1 97 ? 19.219 8.688 -7.141 1 51.09 97 ARG B CA 1
ATOM 2051 C C . ARG B 1 97 ? 20.062 8.789 -5.871 1 51.09 97 ARG B C 1
ATOM 2053 O O . ARG B 1 97 ? 19.609 8.43 -4.785 1 51.09 97 ARG B O 1
ATOM 2060 N N . SER B 1 98 ? 21.453 8.57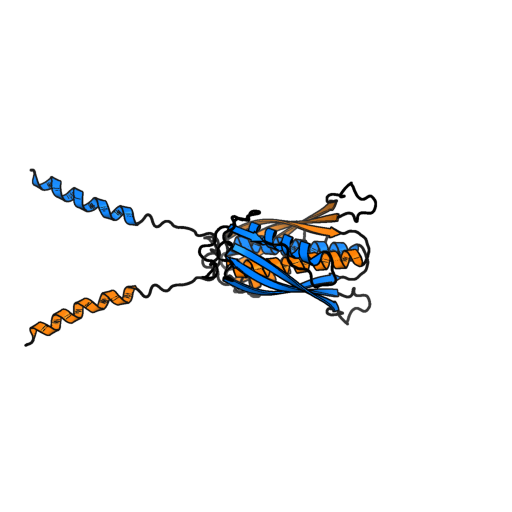 -6.047 1 48.38 98 SER B N 1
ATOM 2061 C CA . SER B 1 98 ? 22.375 9.094 -5.031 1 48.38 98 SER B CA 1
ATOM 2062 C C . SER B 1 98 ? 22.172 10.594 -4.84 1 48.38 98 SER B C 1
ATOM 2064 O O . SER B 1 98 ? 22.016 11.336 -5.812 1 48.38 98 SER B O 1
ATOM 2066 N N . SER B 1 99 ? 21.391 11.055 -4.02 1 43.03 99 SER B N 1
ATOM 2067 C CA . SER B 1 99 ? 21.516 12.508 -4.059 1 43.03 99 SER B CA 1
ATOM 2068 C C . SER B 1 99 ? 22.984 12.922 -4.066 1 43.03 99 SER B C 1
ATOM 2070 O O . SER B 1 99 ? 23.781 12.453 -3.244 1 43.03 99 SER B O 1
ATOM 2072 N N . ARG B 1 100 ? 23.562 13.258 -5.211 1 40.75 100 ARG B N 1
ATOM 2073 C CA . ARG B 1 100 ? 24.922 13.758 -5.402 1 40.75 100 ARG B CA 1
ATOM 2074 C C . ARG B 1 100 ? 25.344 14.625 -4.223 1 40.75 100 ARG B C 1
ATOM 2076 O O . ARG B 1 100 ? 26.547 14.859 -4.031 1 40.75 100 ARG B O 1
ATOM 2083 N N . GLU B 1 101 ? 24.625 15.523 -3.826 1 40.22 101 GLU B N 1
ATOM 2084 C CA . GLU B 1 101 ? 25.266 16.562 -3.041 1 40.22 101 GLU B CA 1
ATOM 2085 C C . GLU B 1 101 ? 25.875 16 -1.757 1 40.22 101 GLU B C 1
ATOM 2087 O O . GLU B 1 101 ? 26.734 16.625 -1.146 1 40.22 101 GLU B O 1
ATOM 2092 N N . ASP B 1 102 ? 25.172 15.102 -0.89 1 40.47 102 ASP B N 1
ATOM 2093 C CA . ASP B 1 102 ? 25.859 14.805 0.366 1 40.47 102 ASP B CA 1
ATOM 2094 C C . ASP B 1 102 ? 26.594 13.469 0.292 1 40.47 102 ASP B C 1
ATOM 2096 O O . ASP B 1 102 ? 25.984 12.438 -0.013 1 40.47 102 ASP B O 1
ATOM 2100 N N . THR B 1 103 ? 27.906 13.422 0.022 1 44.62 103 THR B N 1
ATOM 2101 C CA . THR B 1 103 ? 29.031 12.484 0.038 1 44.62 103 THR B CA 1
ATOM 2102 C C . THR B 1 103 ? 28.734 11.297 0.952 1 44.62 103 THR B C 1
ATOM 2104 O O . THR B 1 103 ? 29.203 10.188 0.714 1 44.62 103 THR B O 1
ATOM 2107 N N . TYR B 1 104 ? 28.188 11.484 2.154 1 42.47 104 TYR B N 1
ATOM 2108 C CA . TYR B 1 104 ? 28.047 10.492 3.219 1 42.47 104 TYR B CA 1
ATOM 2109 C C . TYR B 1 104 ? 26.734 9.727 3.084 1 42.47 104 TYR B C 1
ATOM 2111 O O . TYR B 1 104 ? 26.312 9.047 4.02 1 42.47 104 TYR B O 1
ATOM 2119 N N . LYS B 1 105 ? 25.844 9.828 1.994 1 45.66 105 LYS B N 1
ATOM 2120 C CA . LYS B 1 105 ? 24.406 9.633 1.885 1 45.66 105 LYS B CA 1
ATOM 2121 C C . LYS B 1 105 ? 24.062 8.195 1.481 1 45.66 105 LYS B C 1
ATOM 2123 O O . LYS B 1 105 ? 24.766 7.605 0.646 1 45.66 105 LYS B O 1
ATOM 2128 N N . SER B 1 106 ? 23.453 7.438 2.287 1 51.09 106 SER B N 1
ATOM 2129 C CA . SER B 1 106 ? 22.859 6.109 2.146 1 51.09 106 SER B CA 1
ATOM 2130 C C . SER B 1 106 ? 22.219 5.934 0.777 1 51.09 106 SER B C 1
ATOM 2132 O O . SER B 1 106 ? 21.531 6.84 0.286 1 51.09 106 SER B O 1
ATOM 2134 N N . THR B 1 107 ? 22.922 5.125 -0.033 1 54.34 107 THR B N 1
ATOM 2135 C CA . THR B 1 107 ? 22.422 4.785 -1.363 1 54.34 107 THR B CA 1
ATOM 2136 C C . THR B 1 107 ? 21 4.227 -1.289 1 54.34 107 THR B C 1
ATOM 2138 O O . THR B 1 107 ? 20.734 3.297 -0.526 1 54.34 107 THR B O 1
ATOM 2141 N N . GLU B 1 108 ? 20.094 4.98 -1.742 1 61.41 108 GLU B N 1
ATOM 2142 C CA . GLU B 1 108 ? 18.719 4.508 -1.901 1 61.41 108 GLU B CA 1
ATOM 2143 C C . GLU B 1 108 ? 18.609 3.48 -3.023 1 61.41 108 GLU B C 1
ATOM 2145 O O . GLU B 1 108 ? 19.156 3.682 -4.109 1 61.41 108 GLU B O 1
ATOM 2150 N N . LEU B 1 109 ? 18.234 2.293 -2.613 1 64.06 109 LEU B N 1
ATOM 2151 C CA . LEU B 1 109 ? 18.062 1.199 -3.561 1 64.06 109 LEU B CA 1
ATOM 2152 C C . LEU B 1 109 ? 16.578 0.969 -3.842 1 64.06 109 LEU B C 1
ATOM 2154 O O . LEU B 1 109 ? 15.727 1.273 -3.004 1 64.06 109 LEU B O 1
ATOM 2158 N N . GLY B 1 110 ? 16.391 0.678 -5.121 1 71.25 110 GLY B N 1
ATOM 2159 C CA . GLY B 1 110 ? 15.055 0.293 -5.527 1 71.25 110 GLY B CA 1
ATOM 2160 C C . GLY B 1 110 ? 14.953 -1.156 -5.965 1 71.25 110 GLY B C 1
ATOM 2161 O O . GLY B 1 110 ? 15.82 -1.653 -6.688 1 71.25 110 GLY B O 1
ATOM 2162 N N . LEU B 1 111 ? 14.039 -1.91 -5.312 1 76.06 111 LEU B N 1
ATOM 2163 C CA . LEU B 1 111 ? 13.664 -3.238 -5.785 1 76.06 111 LEU B CA 1
ATOM 2164 C C . LEU B 1 111 ? 12.422 -3.17 -6.664 1 76.06 111 LEU B C 1
ATOM 2166 O O . LEU B 1 111 ? 11.336 -2.807 -6.188 1 76.06 111 LEU B O 1
ATOM 2170 N N . ARG B 1 112 ? 12.609 -3.43 -7.941 1 84.88 112 ARG B N 1
ATOM 2171 C CA . ARG B 1 112 ? 11.492 -3.438 -8.883 1 84.88 112 ARG B CA 1
ATOM 2172 C C . ARG B 1 112 ? 10.891 -4.832 -9.008 1 84.88 112 ARG B C 1
ATOM 2174 O O . ARG B 1 112 ? 11.586 -5.781 -9.383 1 84.88 112 ARG B O 1
ATOM 2181 N N . LEU B 1 113 ? 9.656 -4.934 -8.672 1 89.56 113 LEU B N 1
ATOM 2182 C CA . LEU B 1 113 ? 8.914 -6.188 -8.742 1 89.56 113 LEU B CA 1
ATOM 2183 C C . LEU B 1 113 ? 7.906 -6.156 -9.891 1 89.56 113 LEU B C 1
ATOM 2185 O O . LEU B 1 113 ? 7.086 -5.238 -9.977 1 89.56 113 LEU B O 1
ATOM 2189 N N . SER B 1 114 ? 8.023 -7.09 -10.844 1 93 114 SER B N 1
ATOM 2190 C CA . SER B 1 114 ? 7.117 -7.18 -11.977 1 93 114 SER B CA 1
ATOM 2191 C C . SER B 1 114 ? 6.305 -8.477 -11.938 1 93 114 SER B C 1
ATOM 2193 O O . SER B 1 114 ? 6.859 -9.555 -11.727 1 93 114 SER B O 1
ATOM 2195 N N . VAL B 1 115 ? 4.98 -8.344 -12.148 1 96.31 115 VAL B N 1
ATOM 2196 C CA . VAL B 1 115 ? 4.078 -9.492 -12.109 1 96.31 115 VAL B CA 1
ATOM 2197 C C . VAL B 1 115 ? 3.139 -9.453 -13.312 1 96.31 115 VAL B C 1
ATOM 2199 O O . VAL B 1 115 ? 2.836 -8.383 -13.836 1 96.31 115 VAL B O 1
ATOM 2202 N N . LYS B 1 116 ? 2.818 -10.602 -13.836 1 96.88 116 LYS B N 1
ATOM 2203 C CA . LYS B 1 116 ? 1.679 -10.789 -14.727 1 96.88 116 LYS B CA 1
ATOM 2204 C C . LYS B 1 116 ? 0.588 -11.625 -14.062 1 96.88 116 LYS B C 1
ATOM 2206 O O . LYS B 1 116 ? 0.881 -12.484 -13.227 1 96.88 116 LYS B O 1
ATOM 2211 N N . TYR B 1 117 ? -0.685 -11.266 -14.352 1 97 117 TYR B N 1
ATOM 2212 C CA . TYR B 1 117 ? -1.772 -11.984 -13.703 1 97 117 TYR B CA 1
ATOM 2213 C C . TYR B 1 117 ? -2.973 -12.117 -14.633 1 97 117 TYR B C 1
ATOM 2215 O O . TYR B 1 117 ? -3.049 -11.438 -15.664 1 97 117 TYR B O 1
ATOM 2223 N N . ARG B 1 118 ? -3.826 -13.062 -14.312 1 97.44 118 ARG B N 1
ATOM 2224 C CA . ARG B 1 118 ? -5.105 -13.242 -14.992 1 97.44 118 ARG B CA 1
ATOM 2225 C C . ARG B 1 118 ? -6.207 -13.602 -14 1 97.44 118 ARG B C 1
ATOM 2227 O O . ARG B 1 118 ? -5.934 -14.148 -12.93 1 97.44 118 ARG B O 1
ATOM 2234 N N . VAL B 1 119 ? -7.363 -13.219 -14.367 1 97 119 VAL B N 1
ATOM 2235 C CA . VAL B 1 119 ? -8.57 -13.586 -13.641 1 97 119 VAL B CA 1
ATOM 2236 C C . VAL B 1 119 ? -9.375 -14.602 -14.453 1 97 119 VAL B C 1
ATOM 2238 O O . VAL B 1 119 ? -9.695 -14.367 -15.617 1 97 119 VAL B O 1
ATOM 2241 N N . VAL B 1 120 ? -9.609 -15.727 -13.797 1 96.5 120 VAL B N 1
ATOM 2242 C CA . VAL B 1 120 ? -10.25 -16.828 -14.484 1 96.5 120 VAL B CA 1
ATOM 2243 C C . VAL B 1 120 ? -11.586 -17.156 -13.82 1 96.5 120 VAL B C 1
ATOM 2245 O O . VAL B 1 120 ? -11.695 -17.141 -12.594 1 96.5 120 VAL B O 1
ATOM 2248 N N . ASP B 1 121 ? -12.609 -17.328 -14.648 1 94.94 121 ASP B N 1
ATOM 2249 C CA . ASP B 1 121 ? -13.852 -17.906 -14.133 1 94.94 121 ASP B CA 1
ATOM 2250 C C . ASP B 1 121 ? -13.617 -19.312 -13.57 1 94.94 121 ASP B C 1
ATOM 2252 O O . ASP B 1 121 ? -13.117 -20.188 -14.281 1 94.94 121 ASP B O 1
ATOM 2256 N N . ALA B 1 122 ? -13.969 -19.453 -12.312 1 92.69 122 ALA B N 1
ATOM 2257 C CA . ALA B 1 122 ? -13.609 -20.688 -11.641 1 92.69 122 ALA B CA 1
ATOM 2258 C C . ALA B 1 122 ? -14.391 -21.875 -12.211 1 92.69 122 ALA B C 1
ATOM 2260 O O . ALA B 1 122 ? -13.945 -23.016 -12.133 1 92.69 122 ALA B O 1
ATOM 2261 N N . ARG B 1 123 ? -15.516 -21.672 -12.789 1 91.38 123 ARG B N 1
ATOM 2262 C CA . ARG B 1 123 ? -16.375 -22.719 -13.312 1 91.38 123 ARG B CA 1
ATOM 2263 C C . ARG B 1 123 ? -16.047 -23.016 -14.773 1 91.38 123 ARG B C 1
ATOM 2265 O O . ARG B 1 123 ? -15.789 -24.172 -15.141 1 91.38 123 ARG B O 1
ATOM 2272 N N . THR B 1 124 ? -15.953 -22.031 -15.578 1 93.12 124 THR B N 1
ATOM 2273 C CA . THR B 1 124 ? -15.812 -22.203 -17.016 1 93.12 124 THR B CA 1
ATOM 2274 C C . THR B 1 124 ? -14.344 -22.219 -17.422 1 93.12 124 THR B C 1
ATOM 2276 O O . THR B 1 124 ? -14.008 -22.594 -18.547 1 93.12 124 THR B O 1
ATOM 2279 N N . GLN B 1 125 ? -13.477 -21.703 -16.578 1 94.5 125 GLN B N 1
ATOM 2280 C CA . GLN B 1 125 ? -12.047 -21.625 -16.844 1 94.5 125 GLN B CA 1
ATOM 2281 C C . GLN B 1 125 ? -11.734 -20.562 -17.891 1 94.5 125 GLN B C 1
ATOM 2283 O O . GLN B 1 125 ? -10.602 -20.469 -18.375 1 94.5 125 GLN B O 1
ATOM 2288 N N . GLU B 1 126 ? -12.789 -19.781 -18.203 1 95.75 126 GLU B N 1
ATOM 2289 C CA . GLU B 1 126 ? -12.578 -18.672 -19.141 1 95.75 126 GLU B CA 1
ATOM 2290 C C . GLU B 1 126 ? -11.742 -17.562 -18.5 1 95.75 126 GLU B C 1
ATOM 2292 O O . GLU B 1 126 ? -11.938 -17.219 -17.328 1 95.75 126 GLU B O 1
ATOM 2297 N N . ILE B 1 127 ? -10.812 -17.016 -19.297 1 96.25 127 ILE B N 1
ATOM 2298 C CA . ILE B 1 127 ? -10.055 -15.859 -18.828 1 96.25 127 ILE B CA 1
ATOM 2299 C C . ILE B 1 127 ? -10.922 -14.602 -18.938 1 96.25 127 ILE B C 1
ATOM 2301 O O . ILE B 1 127 ? -11.344 -14.219 -20.031 1 96.25 127 ILE B O 1
ATOM 2305 N N . LEU B 1 128 ? -11.195 -13.977 -17.797 1 94.94 128 LEU B N 1
ATOM 2306 C CA . LEU B 1 128 ? -12.078 -12.82 -17.734 1 94.94 128 LEU B CA 1
ATOM 2307 C C . LEU B 1 128 ? -11.273 -11.523 -17.828 1 94.94 128 LEU B C 1
ATOM 2309 O O . LEU B 1 128 ? -11.805 -10.484 -18.234 1 94.94 128 LEU B O 1
ATOM 2313 N N . TYR B 1 129 ? -10.117 -11.57 -17.359 1 93.25 129 TYR B N 1
ATOM 2314 C CA . TYR B 1 129 ? -9.234 -10.406 -17.359 1 93.25 129 TYR B CA 1
ATOM 2315 C C . TYR B 1 129 ? -7.77 -10.836 -17.266 1 93.25 129 TYR B C 1
ATOM 2317 O O . TYR B 1 129 ? -7.457 -11.867 -16.656 1 93.25 129 TYR B O 1
ATOM 2325 N N . ALA B 1 130 ? -6.895 -10.117 -17.906 1 94.75 130 ALA B N 1
ATOM 2326 C CA . ALA B 1 130 ? -5.453 -10.312 -17.781 1 94.75 130 ALA B CA 1
ATOM 2327 C C . ALA B 1 130 ? -4.719 -8.969 -17.766 1 94.75 130 ALA B C 1
ATOM 2329 O O . ALA B 1 130 ? -5.117 -8.023 -18.438 1 94.75 130 ALA B O 1
ATOM 2330 N N . GLY B 1 131 ? -3.695 -8.938 -16.906 1 93.69 131 GLY B N 1
ATOM 2331 C CA . GLY B 1 131 ? -2.926 -7.711 -16.797 1 93.69 131 GLY B CA 1
ATOM 2332 C C . GLY B 1 131 ? -1.563 -7.91 -16.156 1 93.69 131 GLY B C 1
ATOM 2333 O O . GLY B 1 131 ? -1.116 -9.047 -15.984 1 93.69 131 GLY B O 1
ATOM 2334 N N . SER B 1 132 ? -0.882 -6.82 -16.062 1 94.88 132 SER B N 1
ATOM 2335 C CA . SER B 1 132 ? 0.419 -6.805 -15.406 1 94.88 132 SER B CA 1
ATOM 2336 C C . SER B 1 132 ? 0.539 -5.625 -14.445 1 94.88 132 SER B C 1
ATOM 2338 O O . SER B 1 132 ? -0.268 -4.691 -14.5 1 94.88 132 SER B O 1
ATOM 2340 N N . ALA B 1 133 ? 1.382 -5.789 -13.523 1 93.38 133 ALA B N 1
ATOM 2341 C CA . ALA B 1 133 ? 1.711 -4.727 -12.578 1 93.38 133 ALA B CA 1
ATOM 2342 C C . ALA B 1 133 ? 3.207 -4.703 -12.281 1 93.38 133 ALA B C 1
ATOM 2344 O O . ALA B 1 133 ? 3.854 -5.75 -12.234 1 93.38 133 ALA B O 1
ATOM 2345 N N . GLU B 1 134 ? 3.766 -3.541 -12.211 1 91.12 134 GLU B N 1
ATOM 2346 C CA . GLU B 1 134 ? 5.16 -3.303 -11.844 1 91.12 134 GLU B CA 1
ATOM 2347 C C . GLU B 1 134 ? 5.277 -2.172 -10.82 1 91.12 134 GLU B C 1
ATOM 2349 O O . GLU B 1 134 ? 4.727 -1.087 -11.031 1 91.12 134 GLU B O 1
ATOM 2354 N N . GLU B 1 135 ? 5.898 -2.555 -9.695 1 85.25 135 GLU B N 1
ATOM 2355 C CA . GLU B 1 135 ? 6.039 -1.555 -8.641 1 85.25 135 GLU B CA 1
ATOM 2356 C C . GLU B 1 135 ? 7.449 -1.57 -8.047 1 85.25 135 GLU B C 1
ATOM 2358 O O . GLU B 1 135 ? 8.156 -2.576 -8.141 1 85.25 135 GLU B O 1
ATOM 2363 N N . VAL B 1 136 ? 7.902 -0.474 -7.512 1 79.56 136 VAL B N 1
ATOM 2364 C CA . VAL B 1 136 ? 9.234 -0.324 -6.934 1 79.56 136 VAL B CA 1
ATOM 2365 C C . VAL B 1 136 ? 9.125 -0.11 -5.426 1 79.56 136 VAL B C 1
ATOM 2367 O O . VAL B 1 136 ? 8.406 0.788 -4.969 1 79.56 136 VAL B O 1
ATOM 2370 N N . GLY B 1 137 ? 9.727 -1.067 -4.652 1 73.88 137 GLY B N 1
ATOM 2371 C CA . GLY B 1 137 ? 9.953 -0.863 -3.232 1 73.88 137 GLY B CA 1
ATOM 2372 C C . GLY B 1 137 ? 11.289 -0.202 -2.928 1 73.88 137 GLY B C 1
ATOM 2373 O O . GLY B 1 137 ? 12.344 -0.772 -3.199 1 73.88 137 GLY B O 1
ATOM 2374 N N . GLN B 1 138 ? 11.273 1.019 -2.365 1 63.69 138 GLN B N 1
ATOM 2375 C CA . GLN B 1 138 ? 12.484 1.755 -2.037 1 63.69 138 GLN B CA 1
ATOM 2376 C C . GLN B 1 138 ? 13.039 1.324 -0.682 1 63.69 138 GLN B C 1
ATOM 2378 O O . GLN B 1 138 ? 12.281 1.105 0.264 1 63.69 138 GLN B O 1
ATOM 2383 N N . PHE B 1 139 ? 14.305 1.013 -0.755 1 62.84 139 PHE B N 1
ATOM 2384 C CA . PHE B 1 139 ? 14.938 0.709 0.521 1 62.84 139 PHE B CA 1
ATOM 2385 C C . PHE B 1 139 ? 16.328 1.327 0.591 1 62.84 139 PHE B C 1
ATOM 2387 O O . PHE B 1 139 ? 16.875 1.752 -0.427 1 62.84 139 PHE B O 1
ATOM 2394 N N . PHE B 1 140 ? 16.734 1.673 1.78 1 56.66 140 PHE B N 1
ATOM 2395 C CA . PHE B 1 140 ? 18.062 2.25 2.014 1 56.66 140 PHE B CA 1
ATOM 2396 C C . PHE B 1 140 ? 19.062 1.171 2.4 1 56.66 140 PHE B C 1
ATOM 2398 O O . PHE B 1 140 ? 18.75 0.292 3.207 1 56.66 140 PHE B O 1
ATOM 2405 N N . ASP B 1 141 ? 20.062 0.894 1.501 1 52.09 141 ASP B N 1
ATOM 2406 C CA . ASP B 1 141 ? 21.094 -0.115 1.688 1 52.09 141 ASP B CA 1
ATOM 2407 C C . ASP B 1 141 ? 22.125 0.34 2.719 1 52.09 141 ASP B C 1
ATOM 2409 O O . ASP B 1 141 ? 23.125 0.958 2.367 1 52.09 141 ASP B O 1
ATOM 2413 N N . GLN B 1 142 ? 21.766 0.695 3.85 1 51.94 142 GLN B N 1
ATOM 2414 C CA . GLN B 1 142 ? 22.969 1.024 4.598 1 51.94 142 GLN B CA 1
ATOM 2415 C C . GLN B 1 142 ? 23.438 -0.159 5.441 1 51.94 142 GLN B C 1
ATOM 2417 O O . GLN B 1 142 ? 24.5 -0.106 6.062 1 51.94 142 GLN B O 1
ATOM 2422 N N . GLY B 1 143 ? 23.031 -1.453 5.062 1 50.22 143 GLY B N 1
ATOM 2423 C CA . GLY B 1 143 ? 23.547 -2.57 5.844 1 50.22 143 GLY B CA 1
ATOM 2424 C C . GLY B 1 143 ? 23.312 -2.406 7.336 1 50.22 143 GLY B C 1
ATOM 2425 O O . GLY B 1 143 ? 24 -3.037 8.148 1 50.22 143 GLY B O 1
ATOM 2426 N N . ASN B 1 144 ? 22.703 -1.308 7.844 1 54.31 144 ASN B N 1
ATOM 2427 C CA . ASN B 1 144 ? 22.609 -1.062 9.281 1 54.31 144 ASN B CA 1
ATOM 2428 C C . ASN B 1 144 ? 21.156 -1.007 9.734 1 54.31 144 ASN B C 1
ATOM 2430 O O . ASN B 1 144 ? 20.234 -0.897 8.914 1 54.31 144 ASN B O 1
ATOM 2434 N N . ILE B 1 145 ? 20.922 -1.376 10.914 1 58 145 ILE B N 1
ATOM 2435 C CA . ILE B 1 145 ? 19.656 -1.394 11.641 1 58 145 ILE B CA 1
ATOM 2436 C C . ILE B 1 145 ? 18.859 -0.134 11.312 1 58 145 ILE B C 1
ATOM 2438 O O . ILE B 1 145 ? 17.625 -0.179 11.211 1 58 145 ILE B O 1
ATOM 2442 N N . GLN B 1 146 ? 19.609 0.9 11.047 1 61.53 146 GLN B N 1
ATOM 2443 C CA . GLN B 1 146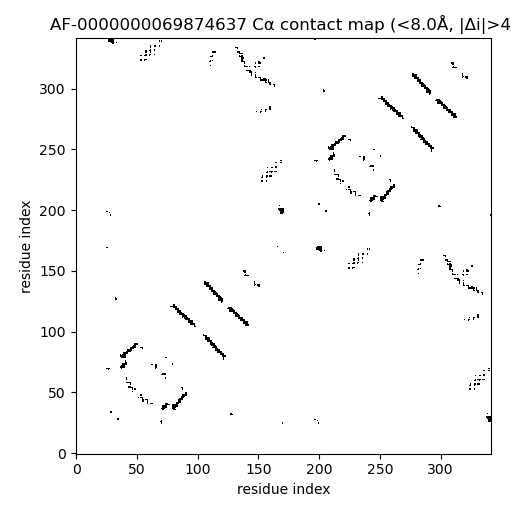 ? 18.938 2.16 10.742 1 61.53 146 GLN B CA 1
ATOM 2444 C C . GLN B 1 146 ? 18.219 2.09 9.406 1 61.53 146 GLN B C 1
ATOM 2446 O O . GLN B 1 146 ? 17.109 2.611 9.273 1 61.53 146 GLN B O 1
ATOM 2451 N N . SER B 1 147 ? 18.766 1.337 8.523 1 62.62 147 SER B N 1
ATOM 2452 C CA . SER B 1 147 ? 18.125 1.192 7.223 1 62.62 147 SER B CA 1
ATOM 2453 C C . SER B 1 147 ? 16.875 0.328 7.316 1 62.62 147 SER B C 1
ATOM 2455 O O . SER B 1 147 ? 15.859 0.624 6.68 1 62.62 147 SER B O 1
ATOM 2457 N N . ALA B 1 148 ? 16.922 -0.721 8.117 1 62.81 148 ALA B N 1
ATOM 2458 C CA . ALA B 1 148 ? 15.781 -1.606 8.312 1 62.81 148 ALA B CA 1
ATOM 2459 C C . ALA B 1 148 ? 14.609 -0.857 8.938 1 62.81 148 ALA B C 1
ATOM 2461 O O . ALA B 1 148 ? 13.461 -1.03 8.516 1 62.81 148 ALA B O 1
ATOM 2462 N N . ARG B 1 149 ? 14.898 0.044 9.859 1 64.62 149 ARG B N 1
ATOM 2463 C CA . ARG B 1 149 ? 13.883 0.846 10.523 1 64.62 149 ARG B CA 1
ATOM 2464 C C . ARG B 1 149 ? 13.234 1.824 9.555 1 64.62 149 ARG B C 1
ATOM 2466 O O . ARG B 1 149 ? 12.008 1.997 9.562 1 64.62 149 ARG B O 1
ATOM 2473 N N . THR B 1 150 ? 14.086 2.41 8.75 1 67 150 THR B N 1
ATOM 2474 C CA . THR B 1 150 ? 13.57 3.379 7.789 1 67 150 THR B CA 1
ATOM 2475 C C . THR B 1 150 ? 12.664 2.697 6.766 1 67 150 THR B C 1
ATOM 2477 O O . THR B 1 150 ? 11.625 3.238 6.395 1 67 150 THR B O 1
ATOM 2480 N N . ASN B 1 151 ? 13.039 1.521 6.391 1 70.94 151 ASN B N 1
ATOM 2481 C CA . ASN B 1 151 ? 12.219 0.762 5.449 1 70.94 151 ASN B CA 1
ATOM 2482 C C . ASN B 1 151 ? 10.875 0.377 6.062 1 70.94 151 ASN B C 1
ATOM 2484 O O . ASN B 1 151 ? 9.836 0.478 5.402 1 70.94 151 ASN B O 1
ATOM 2488 N N . ALA B 1 152 ? 10.961 -0.049 7.301 1 72.75 152 ALA B N 1
ATOM 2489 C CA . ALA B 1 152 ? 9.734 -0.418 8.008 1 72.75 152 ALA B CA 1
ATOM 2490 C C . ALA B 1 152 ? 8.805 0.781 8.148 1 72.75 152 ALA B C 1
ATOM 2492 O O . ALA B 1 152 ? 7.586 0.647 8.008 1 72.75 152 ALA B O 1
ATOM 2493 N N . LEU B 1 153 ? 9.398 1.917 8.422 1 76.94 153 LEU B N 1
ATOM 2494 C CA . LEU B 1 153 ? 8.625 3.145 8.555 1 76.94 153 LEU B CA 1
ATOM 2495 C C . LEU B 1 153 ? 7.98 3.533 7.23 1 76.94 153 LEU B C 1
ATOM 2497 O O . LEU B 1 153 ? 6.812 3.918 7.191 1 76.94 153 LEU B O 1
ATOM 2501 N N . SER B 1 154 ? 8.695 3.439 6.152 1 75.75 154 SER B N 1
ATOM 2502 C CA . SER B 1 154 ? 8.164 3.746 4.828 1 75.75 154 SER B CA 1
ATOM 2503 C C . SER B 1 154 ? 6.996 2.834 4.477 1 75.75 154 SER B C 1
ATOM 2505 O O . SER B 1 154 ? 5.996 3.289 3.916 1 75.75 154 SER B O 1
ATOM 2507 N N . TYR B 1 155 ? 7.121 1.65 4.859 1 77.06 155 TYR B N 1
ATOM 2508 C CA . TYR B 1 155 ? 6.066 0.679 4.59 1 77.06 155 TYR B CA 1
ATOM 2509 C C . TYR B 1 155 ? 4.824 0.979 5.422 1 77.06 155 TYR B C 1
ATOM 2511 O O . TYR B 1 155 ? 3.711 1.025 4.891 1 77.06 155 TYR B O 1
ATOM 2519 N N . ALA B 1 156 ? 5.027 1.151 6.672 1 81.31 156 ALA B N 1
ATOM 2520 C CA . ALA B 1 156 ? 3.91 1.489 7.551 1 81.31 156 ALA B CA 1
ATOM 2521 C C . ALA B 1 156 ? 3.213 2.766 7.09 1 81.31 156 ALA B C 1
ATOM 2523 O O . ALA B 1 156 ? 1.985 2.865 7.145 1 81.31 156 ALA B O 1
ATOM 2524 N N . ALA B 1 157 ? 3.979 3.695 6.613 1 86.56 157 ALA B N 1
ATOM 2525 C CA . ALA B 1 157 ? 3.424 4.957 6.125 1 86.56 157 ALA B CA 1
ATOM 2526 C C . ALA B 1 157 ? 2.516 4.727 4.922 1 86.56 157 ALA B C 1
ATOM 2528 O O . ALA B 1 157 ? 1.445 5.328 4.816 1 86.56 157 ALA B O 1
ATOM 2529 N N . ARG B 1 158 ? 2.908 3.922 4.027 1 83.62 158 ARG B N 1
ATOM 2530 C CA . ARG B 1 158 ? 2.092 3.613 2.859 1 83.62 158 ARG B CA 1
ATOM 2531 C C . ARG B 1 158 ? 0.792 2.926 3.266 1 83.62 158 ARG B C 1
ATOM 2533 O O . ARG B 1 158 ? -0.27 3.221 2.715 1 83.62 158 ARG B O 1
ATOM 2540 N N . LEU B 1 159 ? 0.876 2.031 4.203 1 83.88 159 LEU B N 1
ATOM 2541 C CA . LEU B 1 159 ? -0.32 1.333 4.66 1 83.88 159 LEU B CA 1
ATOM 2542 C C . LEU B 1 159 ? -1.297 2.303 5.316 1 83.88 159 LEU B C 1
ATOM 2544 O O . LEU B 1 159 ? -2.504 2.234 5.074 1 83.88 159 LEU B O 1
ATOM 2548 N N . VAL B 1 160 ? -0.771 3.152 6.113 1 89.56 160 VAL B N 1
ATOM 2549 C CA . VAL B 1 160 ? -1.605 4.176 6.73 1 89.56 160 VAL B CA 1
ATOM 2550 C C . VAL B 1 160 ? -2.24 5.047 5.648 1 89.56 160 VAL B C 1
ATOM 2552 O O . VAL B 1 160 ? -3.436 5.348 5.707 1 89.56 160 VAL B O 1
ATOM 2555 N N . ALA B 1 161 ? -1.424 5.457 4.668 1 91.31 161 ALA B N 1
ATOM 2556 C CA . ALA B 1 161 ? -1.907 6.285 3.564 1 91.31 161 ALA B CA 1
ATOM 2557 C C . ALA B 1 161 ? -3.031 5.586 2.807 1 91.31 161 ALA B C 1
ATOM 2559 O O . ALA B 1 161 ? -4.051 6.203 2.484 1 91.31 161 ALA B O 1
ATOM 2560 N N . THR B 1 162 ? -2.834 4.328 2.488 1 86.25 162 THR B N 1
ATOM 2561 C CA . THR B 1 162 ? -3.846 3.539 1.791 1 86.25 162 THR B CA 1
ATOM 2562 C C . THR B 1 162 ? -5.137 3.479 2.6 1 86.25 162 THR B C 1
ATOM 2564 O O . THR B 1 162 ? -6.227 3.654 2.053 1 86.25 162 THR B O 1
ATOM 2567 N N . SER B 1 163 ? -5.031 3.25 3.932 1 87.56 163 SER B N 1
ATOM 2568 C CA . SER B 1 163 ? -6.191 3.201 4.816 1 87.56 163 SER B CA 1
ATOM 2569 C C . SER B 1 163 ? -6.957 4.52 4.801 1 87.56 163 SER B C 1
ATOM 2571 O O . SER B 1 163 ? -8.18 4.535 4.66 1 87.56 163 SER B O 1
ATOM 2573 N N . ILE B 1 164 ? -6.273 5.625 4.871 1 91.88 164 ILE B N 1
ATOM 2574 C CA . ILE B 1 164 ? -6.891 6.945 4.879 1 91.88 164 ILE B CA 1
ATOM 2575 C C . ILE B 1 164 ? -7.551 7.215 3.529 1 91.88 164 ILE B C 1
ATOM 2577 O O . ILE B 1 164 ? -8.711 7.645 3.471 1 91.88 164 ILE B O 1
ATOM 2581 N N . ALA B 1 165 ? -6.805 6.957 2.459 1 90.5 165 ALA B N 1
ATOM 2582 C CA . ALA B 1 165 ? -7.324 7.215 1.117 1 90.5 165 ALA B CA 1
ATOM 2583 C C . ALA B 1 165 ? -8.602 6.422 0.861 1 90.5 165 ALA B C 1
ATOM 2585 O O . ALA B 1 165 ? -9.562 6.945 0.295 1 90.5 165 ALA B O 1
ATOM 2586 N N . GLU B 1 166 ? -8.602 5.16 1.283 1 84.88 166 GLU B N 1
ATOM 2587 C CA . GLU B 1 166 ? -9.789 4.328 1.112 1 84.88 166 GLU B CA 1
ATOM 2588 C C . GLU B 1 166 ? -10.984 4.926 1.837 1 84.88 166 GLU B C 1
ATOM 2590 O O . GLU B 1 166 ? -12.109 4.91 1.316 1 84.88 166 GLU B O 1
ATOM 2595 N N . THR B 1 167 ? -10.766 5.445 3.043 1 85.31 167 THR B N 1
ATOM 2596 C CA . THR B 1 167 ? -11.828 6.062 3.83 1 85.31 167 THR B CA 1
ATOM 2597 C C . THR B 1 167 ? -12.352 7.312 3.135 1 85.31 167 THR B C 1
ATOM 2599 O O . THR B 1 167 ? -13.57 7.516 3.047 1 85.31 167 THR B O 1
ATOM 2602 N N . LEU B 1 168 ? -11.492 8.109 2.553 1 89.19 168 LEU B N 1
ATOM 2603 C CA . LEU B 1 168 ? -11.867 9.406 2 1 89.19 168 LEU B CA 1
ATOM 2604 C C . LEU B 1 168 ? -12.477 9.25 0.613 1 89.19 168 LEU B C 1
ATOM 2606 O O . LEU B 1 168 ? -13.133 10.164 0.114 1 89.19 168 LEU B O 1
ATOM 2610 N N . THR B 1 169 ? -12.227 8.062 -0.043 1 85.62 169 THR B N 1
ATOM 2611 C CA . THR B 1 169 ? -12.672 7.941 -1.428 1 85.62 169 THR B CA 1
ATOM 2612 C C . THR B 1 169 ? -13.82 6.941 -1.544 1 85.62 169 THR B C 1
ATOM 2614 O O . THR B 1 169 ? -14.609 7 -2.488 1 85.62 169 THR B O 1
ATOM 2617 N N . ASN B 1 170 ? -13.812 5.969 -0.699 1 75.19 170 ASN B N 1
ATOM 2618 C CA . ASN B 1 170 ? -14.828 4.926 -0.804 1 75.19 170 ASN B CA 1
ATOM 2619 C C . ASN B 1 170 ? -15.805 4.973 0.366 1 75.19 170 ASN B C 1
ATOM 2621 O O . ASN B 1 170 ? -16.906 4.414 0.286 1 75.19 170 ASN B O 1
ATOM 2625 N N . GLY B 1 171 ? -15.562 5.754 1.427 1 67.44 171 GLY B N 1
ATOM 2626 C CA . GLY B 1 171 ? -16.453 5.84 2.572 1 67.44 171 GLY B CA 1
ATOM 2627 C C . GLY B 1 171 ? -16.359 4.645 3.498 1 67.44 171 GLY B C 1
ATOM 2628 O O . GLY B 1 171 ? -15.875 3.584 3.102 1 67.44 171 GLY B O 1
#

Radius of gyration: 26.15 Å; Cα contacts (8 Å, |Δi|>4): 687; chains: 2; bounding box: 103×52×67 Å

InterPro domains:
  IPR007485 LPS-assembly lipoprotein LptE [PF04390] (38-165)

Nearest PDB structures (foldseek):
  5iv8-assembly2_D  TM=5.073E-01  e=3.327E-05  Klebsiella pneumoniae
  7rxu-assembly1_A  TM=6.012E-01  e=7.094E-05  Campylobacter jejuni
  4nhr-assembly1_A  TM=5.124E-01  e=4.151E-04  Escherichia coli K-12
  5ixm-assembly1_B  TM=4.685E-01  e=2.669E-04  Yersinia pestis
  5ixm-assembly3_F  TM=4.682E-01  e=1.947E-04  Yersinia pestis

Sequence (342 aa):
MNRIRNVFKLFLPVFCLLAGSCGYQLGGTKPPKLELAQTVKVCLFANNSLEPRAATLVTGALADELQRDGTYRLSSGADADIRVEGEVYSITFDQLRSSREDTYKSTELGLRLSVKYRVVDARTQEILYAGSAEEVGQFFDQGNIQSARTNALSYAARLVATSIAETLTNGMNRIRNVFKLFLPVFCLLAGSCGYQLGGTKPPKLELAQTVKVCLFANNSLEPRAATLVTGALADELQRDGTYRLSSGADADIRVEGEVYSITFDQLRSSREDTYKSTELGLRLSVKYRVVDARTQEILYAGSAEEVGQFFDQGNIQSARTNALSYAARLVATSIAETLTNG

pLDDT: mean 73.25, std 22.0, range [27.0, 97.69]

Solvent-accessible surface area (backbone atoms only — not comparable to full-atom values): 18068 Å² total; per-residue (Å²): 132,77,76,70,66,71,68,66,70,71,67,59,71,68,68,71,61,68,67,63,70,77,68,74,68,81,49,45,53,34,33,78,81,46,57,82,52,51,27,31,19,73,43,78,29,39,65,64,44,92,52,87,58,51,20,60,43,32,33,50,31,29,47,50,41,34,49,70,66,54,54,36,43,79,33,94,54,89,79,17,45,27,32,37,41,37,31,32,62,41,70,46,78,39,81,43,75,58,65,74,83,54,87,88,59,66,46,32,31,28,32,37,37,32,36,42,37,34,33,26,32,52,82,79,64,45,76,61,46,74,50,69,42,73,25,68,9,66,25,40,59,56,54,36,57,68,25,36,51,51,37,14,48,53,41,11,21,40,48,31,15,46,54,52,40,44,44,61,29,45,78,132,76,78,70,67,66,69,66,69,69,66,59,70,66,68,68,62,67,70,63,71,76,69,72,67,84,50,48,53,34,34,79,80,46,58,83,50,50,27,31,20,71,43,78,29,40,66,64,45,97,52,86,59,51,22,60,43,31,33,50,31,28,47,50,40,34,50,70,68,54,58,36,44,78,32,93,55,90,79,19,45,27,31,37,40,37,31,32,62,40,71,47,80,38,82,40,79,57,67,76,84,54,89,89,58,65,45,31,31,26,33,37,38,32,37,43,37,35,32,26,31,53,83,79,64,44,77,62,45,74,52,68,41,72,25,67,9,66,26,38,62,56,54,36,56,66,23,36,51,52,36,14,49,52,41,10,22,40,50,30,16,47,55,51,41,45,43,62,29,47,79

Secondary structure (DSSP, 8-state):
-GGGGGGGGGGSGGGGGG--------S----GGGTT--EEEEPPPEE-SS-TTHHHHHHHHHHHHHHHH-SSEE--STT-SEEEEEEEEEEEEEE----SS-TT---EEEEEEEEEEEEEETTT--EEEEEEEEEEEEEE--SSHHHHHHHHHHHHHHHHHHHHHHHHHH-/-GGGGGGTTSSGGGGGGG--------S----GGGTT--EEEEPPPEE-SS-TTHHHHHHHHHHHHHHHH-SSEE--STT-SEEEEEEEEEEEEEE----TT-TT---EEEEEEEEEEEEEETTT--EEEEEEEEEEEEEE--SSHHHHHHHHHHHHHHHHHHHHHHHHHH-

Foldseek 3Di:
DPVVPPPPVVPPPPVVPPVVPPCLVLADPPDPLCNPFAAEEEDQEAEQEPDVCLRVVVSVVVLVVCVVSNNHHYDNDLPGQKYKYKYWNDWDKDFDDPVPPPPVDFGKIKIKTKMKMFMAGSVPRHTSDIDIDIDIQIFGPPVDPVRVVVSVVVVVVVVVVVVVVCVVPSD/DPVVPPPVVPPPPPPVPPVPPPCVVLADPPDPLCNPFAAEEEDQEAEQEPDPCLRVVVSVVVLVVCVVSNNHHYDNDLPGQKYKYKYWNDWDKDFDDPVPPPPVDFGKIKIKTKMKMFMAGSVPRDTSDIDIDIDIQIFGPPVDPVRVVVSVVVVVVVVVVVVVVCVVPSD

Organism: Akkermansia muciniphila (strain ATCC BAA-835 / DSM 22959 / JCM 33894 / BCRC 81048 / CCUG 64013 / CIP 107961 / Muc) (NCBI:txid349741)